Protein AF-A0A519DW87-F1 (afdb_monomer_lite)

Structure (mmCIF, N/CA/C/O backbone):
data_AF-A0A519DW87-F1
#
_entry.id   AF-A0A519DW87-F1
#
loop_
_atom_site.group_PDB
_atom_site.id
_atom_site.type_symbol
_atom_site.label_atom_id
_atom_site.label_alt_id
_atom_site.label_comp_id
_atom_site.label_asym_id
_atom_site.label_entity_id
_atom_site.label_seq_id
_atom_site.pdbx_PDB_ins_code
_atom_site.Cartn_x
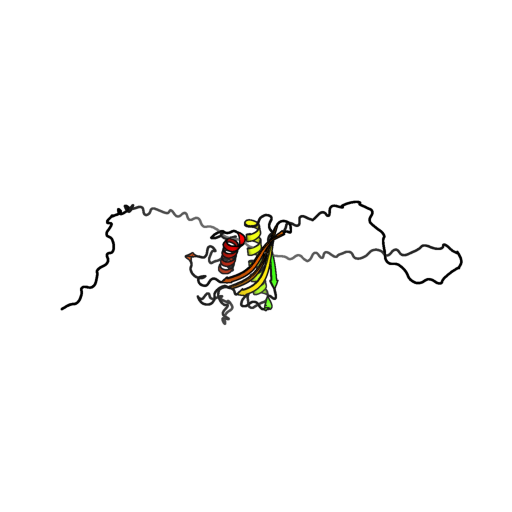_atom_site.Cartn_y
_atom_site.Cartn_z
_atom_site.occupancy
_atom_site.B_iso_or_equiv
_atom_site.auth_seq_id
_atom_site.auth_comp_id
_atom_site.auth_asym_id
_atom_site.auth_atom_id
_atom_site.pdbx_PDB_model_num
ATOM 1 N N . MET A 1 1 ? -27.611 -83.344 1.099 1.00 37.31 1 MET A N 1
ATOM 2 C CA . MET A 1 1 ? -26.999 -82.526 2.170 1.00 37.31 1 MET A CA 1
ATOM 3 C C . MET A 1 1 ? -26.193 -81.422 1.494 1.00 37.31 1 MET A C 1
ATOM 5 O O . MET A 1 1 ? -25.247 -81.741 0.798 1.00 37.31 1 MET A O 1
ATOM 9 N N . THR A 1 2 ? -26.789 -80.232 1.322 1.00 41.69 2 THR A N 1
ATOM 10 C CA . THR A 1 2 ? -26.644 -79.017 2.181 1.00 41.69 2 THR A CA 1
ATOM 11 C C . THR A 1 2 ? -25.358 -78.262 1.831 1.00 41.69 2 THR A C 1
ATOM 13 O O . THR A 1 2 ? -24.282 -78.816 1.985 1.00 41.69 2 THR A O 1
ATOM 16 N N . CYS A 1 3 ? -25.385 -77.058 1.258 1.00 36.75 3 CYS A N 1
ATOM 17 C CA . CYS A 1 3 ? -25.640 -75.742 1.878 1.00 36.75 3 CYS A CA 1
ATOM 18 C C . CYS A 1 3 ? -25.291 -74.688 0.792 1.00 36.75 3 CYS A C 1
ATOM 20 O O . CYS A 1 3 ? -24.427 -74.974 -0.025 1.00 36.75 3 CYS A O 1
ATOM 22 N N . ARG A 1 4 ? -25.774 -73.443 0.694 1.00 43.84 4 ARG A N 1
ATOM 23 C CA . ARG A 1 4 ? -26.760 -72.582 1.373 1.00 43.84 4 ARG A CA 1
ATOM 24 C C . ARG A 1 4 ? -26.799 -71.277 0.526 1.00 43.84 4 ARG A C 1
ATOM 26 O O . ARG A 1 4 ? -25.748 -70.899 0.012 1.00 43.84 4 ARG A O 1
ATOM 33 N N . PRO A 1 5 ? -27.935 -70.578 0.359 1.00 52.75 5 PRO A N 1
ATOM 34 C CA . PRO A 1 5 ? -28.010 -69.384 -0.487 1.00 52.75 5 PRO A CA 1
ATOM 35 C C . PRO A 1 5 ? -27.569 -68.112 0.261 1.00 52.75 5 PRO A C 1
ATOM 37 O O . PRO A 1 5 ? -27.882 -67.931 1.439 1.00 52.75 5 PRO A O 1
ATOM 40 N N . GLY A 1 6 ? -26.842 -67.234 -0.439 1.00 50.16 6 GLY A N 1
ATOM 41 C CA . GLY A 1 6 ? -26.351 -65.943 0.049 1.00 50.16 6 GLY A CA 1
ATOM 42 C C . GLY A 1 6 ? -27.258 -64.777 -0.359 1.00 50.16 6 GLY A C 1
ATOM 43 O O . GLY A 1 6 ? -27.572 -64.590 -1.527 1.00 50.16 6 GLY A O 1
ATOM 44 N N . VAL A 1 7 ? -27.671 -64.025 0.654 1.00 55.09 7 VAL A N 1
ATOM 45 C CA . VAL A 1 7 ? -28.711 -62.989 0.732 1.00 55.09 7 VAL A CA 1
ATOM 46 C C . VAL A 1 7 ? -28.443 -61.731 -0.112 1.00 55.09 7 VAL A C 1
ATOM 48 O O . VAL A 1 7 ? -27.392 -61.105 0.004 1.00 55.09 7 VAL A O 1
ATOM 51 N N . ALA A 1 8 ? -29.465 -61.288 -0.853 1.00 44.97 8 ALA A N 1
ATOM 52 C CA . ALA A 1 8 ? -29.577 -59.945 -1.421 1.00 44.97 8 ALA A CA 1
ATOM 53 C C . ALA A 1 8 ? -30.080 -58.934 -0.368 1.00 44.97 8 ALA A C 1
ATOM 55 O O . ALA A 1 8 ? -30.991 -59.235 0.405 1.00 44.97 8 ALA A O 1
ATOM 56 N N . ARG A 1 9 ? -29.531 -57.710 -0.365 1.00 50.25 9 ARG A N 1
ATOM 57 C CA . ARG A 1 9 ? -30.117 -56.545 0.325 1.00 50.25 9 ARG A CA 1
ATOM 58 C C . ARG A 1 9 ? -30.369 -55.395 -0.658 1.00 50.25 9 ARG A C 1
ATOM 60 O O . ARG A 1 9 ? -29.586 -55.223 -1.590 1.00 50.25 9 ARG A O 1
ATOM 67 N N . PRO A 1 10 ? -31.433 -54.598 -0.448 1.00 51.81 10 PRO A N 1
ATOM 68 C CA . PRO A 1 10 ? -31.983 -53.704 -1.459 1.00 51.81 10 PRO A CA 1
ATOM 69 C C . PRO A 1 10 ? -31.390 -52.292 -1.372 1.00 51.81 10 PRO A C 1
ATOM 71 O O . PRO A 1 10 ? -31.035 -51.822 -0.290 1.00 51.81 10 PRO A O 1
ATOM 74 N N . ARG A 1 11 ? -31.389 -51.554 -2.488 1.00 50.50 11 ARG A N 1
ATOM 75 C CA . ARG A 1 11 ? -31.454 -50.087 -2.440 1.00 50.50 11 ARG A CA 1
ATOM 76 C C . ARG A 1 11 ? -32.642 -49.578 -3.250 1.00 50.50 11 ARG A C 1
ATOM 78 O O . ARG A 1 11 ? -32.888 -50.004 -4.370 1.00 50.50 11 ARG A O 1
ATOM 85 N N . LYS A 1 12 ? -33.369 -48.700 -2.563 1.00 46.97 12 LYS A N 1
ATOM 86 C CA . LYS A 1 12 ? -34.575 -47.947 -2.906 1.00 46.97 12 LYS A CA 1
ATOM 87 C C . LYS A 1 12 ? -34.615 -47.372 -4.325 1.00 46.97 12 LYS A C 1
ATOM 89 O O . LYS A 1 12 ? -33.619 -46.877 -4.839 1.00 46.97 12 LYS A O 1
ATOM 94 N N . ALA A 1 13 ? -35.840 -47.350 -4.841 1.00 46.12 13 ALA A N 1
ATOM 95 C CA . ALA A 1 13 ? -36.312 -46.604 -5.998 1.00 46.12 13 ALA A CA 1
ATOM 96 C C . ALA A 1 13 ? -36.575 -45.106 -5.701 1.00 46.12 13 ALA A C 1
ATOM 98 O O . ALA A 1 13 ? -36.543 -44.685 -4.542 1.00 46.12 13 ALA A O 1
ATOM 99 N N . ALA A 1 14 ? -36.973 -44.401 -6.772 1.00 43.00 14 ALA A N 1
ATOM 100 C CA . ALA A 1 14 ? -37.475 -43.020 -6.898 1.00 43.00 14 ALA A CA 1
ATOM 101 C C . ALA A 1 14 ? -36.377 -41.969 -7.183 1.00 43.00 14 ALA A C 1
ATOM 103 O O . ALA A 1 14 ? -35.318 -42.000 -6.576 1.00 43.00 14 ALA A O 1
ATOM 104 N N . SER A 1 15 ? -36.529 -41.004 -8.093 1.00 45.12 15 SER A N 1
ATOM 105 C CA . SER A 1 15 ? -37.723 -40.451 -8.737 1.00 45.12 15 SER A CA 1
ATOM 106 C C . SER A 1 15 ? -37.318 -39.728 -10.027 1.00 45.12 15 SER A C 1
ATOM 108 O O . SER A 1 15 ? -36.351 -38.969 -10.033 1.00 45.12 15 SER A O 1
ATOM 110 N N . LEU A 1 16 ? -38.105 -39.906 -11.088 1.00 51.50 16 LEU A N 1
ATOM 111 C CA . LEU A 1 16 ? -38.191 -38.982 -12.221 1.00 51.50 16 LEU A CA 1
ATOM 112 C C . LEU A 1 16 ? -38.665 -37.609 -11.717 1.00 51.50 16 LEU A C 1
ATOM 114 O O . LEU A 1 16 ? -39.628 -37.568 -10.952 1.00 51.50 16 LEU A O 1
ATOM 118 N N . ASN A 1 17 ? -38.045 -36.508 -12.155 1.00 44.69 17 ASN A N 1
ATOM 119 C CA . ASN A 1 17 ? -38.810 -35.392 -12.720 1.00 44.69 17 ASN A CA 1
ATOM 120 C C . ASN A 1 17 ? -37.926 -34.370 -13.451 1.00 44.69 17 ASN A C 1
ATOM 122 O O . ASN A 1 17 ? -37.031 -33.743 -12.886 1.00 44.69 17 ASN A O 1
ATOM 126 N N . SER A 1 18 ? -38.260 -34.203 -14.721 1.00 43.59 18 SER A N 1
ATOM 127 C CA . SER A 1 18 ? -37.896 -33.140 -15.650 1.00 43.59 18 SER A CA 1
ATOM 128 C C . SER A 1 18 ? -38.163 -31.735 -15.099 1.00 43.59 18 SER A C 1
ATOM 130 O O . SER A 1 18 ? -39.228 -31.474 -14.540 1.00 43.59 18 SER A O 1
ATOM 132 N N . ARG A 1 19 ? -37.235 -30.798 -15.340 1.00 44.41 19 ARG A N 1
ATOM 133 C CA . ARG A 1 19 ? -37.484 -29.350 -15.248 1.00 44.41 19 ARG A CA 1
ATOM 134 C C . ARG A 1 19 ? -37.221 -28.671 -16.599 1.00 44.41 19 ARG A C 1
ATOM 136 O O . ARG A 1 19 ? -36.287 -29.071 -17.291 1.00 44.41 19 ARG A O 1
ATOM 143 N N . PRO A 1 20 ? -38.038 -27.671 -16.967 1.00 49.72 20 PRO A N 1
ATOM 144 C CA . PRO A 1 20 ? -38.073 -27.104 -18.308 1.00 49.72 20 PRO A CA 1
ATOM 145 C C . PRO A 1 20 ? -36.936 -26.115 -18.586 1.00 49.72 20 PRO A C 1
ATOM 147 O O . PRO A 1 20 ? -36.503 -25.347 -17.724 1.00 49.72 20 PRO A O 1
ATOM 150 N N . SER A 1 21 ? -36.512 -26.127 -19.847 1.00 45.19 21 SER A N 1
ATOM 151 C CA . SER A 1 21 ? -35.654 -25.160 -20.524 1.00 45.19 21 SER A CA 1
ATOM 152 C C . SER A 1 21 ? -36.229 -23.741 -20.456 1.00 45.19 21 SER A C 1
ATOM 154 O O . SER A 1 21 ? -37.379 -23.505 -20.823 1.00 45.19 21 SER A O 1
ATOM 156 N N . ARG A 1 22 ? -35.408 -22.786 -20.005 1.00 48.38 22 ARG A N 1
ATOM 157 C CA . ARG A 1 22 ? -35.698 -21.346 -20.066 1.00 48.38 22 ARG A CA 1
ATOM 158 C C . ARG A 1 22 ? -35.619 -20.860 -21.522 1.00 48.38 22 ARG A C 1
ATOM 160 O O . ARG A 1 22 ? -34.683 -21.262 -22.214 1.00 48.38 22 ARG A O 1
ATOM 167 N N . PRO A 1 23 ? -36.534 -19.994 -21.988 1.00 53.06 23 PRO A N 1
ATOM 168 C CA . PRO A 1 23 ? -36.433 -19.414 -23.317 1.00 53.06 23 PRO A CA 1
ATOM 169 C C . PRO A 1 23 ? -35.303 -18.379 -23.385 1.00 53.06 23 PRO A C 1
ATOM 171 O O . PRO A 1 23 ? -35.146 -17.525 -22.512 1.00 53.06 23 PRO A O 1
ATOM 174 N N . VAL A 1 24 ? -34.519 -18.498 -24.452 1.00 44.09 24 VAL A N 1
ATOM 175 C CA . VAL A 1 24 ? -33.503 -17.554 -24.913 1.00 44.09 24 VAL A CA 1
ATOM 176 C C . VAL A 1 24 ? -34.225 -16.345 -25.510 1.00 44.09 24 VAL A C 1
ATOM 178 O O . VAL A 1 24 ? -34.928 -16.492 -26.507 1.00 44.09 24 VAL A O 1
ATOM 181 N N . CYS A 1 25 ? -34.060 -15.155 -24.927 1.00 36.53 25 CYS A N 1
ATOM 182 C CA . CYS A 1 25 ? -34.403 -13.917 -25.625 1.00 36.53 25 CYS A CA 1
ATOM 183 C C . CYS A 1 25 ? -33.313 -13.624 -26.656 1.00 36.53 25 CYS A C 1
ATOM 185 O O . CYS A 1 25 ? -32.149 -13.413 -26.315 1.00 36.53 25 CYS A O 1
ATOM 187 N N . ALA A 1 26 ? -33.720 -13.649 -27.919 1.00 39.53 26 ALA A N 1
ATOM 188 C CA . ALA A 1 26 ? -32.937 -13.217 -29.055 1.00 39.53 26 ALA A CA 1
ATOM 189 C C . ALA A 1 26 ? -32.996 -11.687 -29.211 1.00 39.53 26 ALA A C 1
ATOM 191 O O . ALA A 1 26 ? -33.989 -11.062 -28.856 1.00 39.53 26 ALA A O 1
ATOM 192 N N . GLN A 1 27 ? -31.941 -11.159 -29.837 1.00 39.44 27 GLN A N 1
ATOM 193 C CA . GLN A 1 27 ? -31.899 -9.919 -30.622 1.00 39.44 27 GLN A CA 1
ATOM 194 C C . GLN A 1 27 ? -32.000 -8.582 -29.867 1.00 39.44 27 GLN A C 1
ATOM 196 O O . GLN A 1 27 ? -33.063 -8.158 -29.441 1.00 39.44 27 GLN A O 1
ATOM 201 N N . CYS A 1 28 ? -30.866 -7.874 -29.820 1.00 31.14 28 CYS A N 1
ATOM 202 C CA . CYS A 1 28 ? -30.721 -6.549 -30.436 1.00 31.14 28 CYS A CA 1
ATOM 203 C C . CYS A 1 28 ? -29.229 -6.171 -30.512 1.00 31.14 28 CYS A C 1
ATOM 205 O O . CYS A 1 28 ? -28.537 -6.083 -29.502 1.00 31.14 28 CYS A O 1
ATOM 207 N N . ALA A 1 29 ? -28.751 -5.957 -31.731 1.00 39.09 29 ALA A N 1
ATOM 208 C CA . ALA A 1 29 ? -27.508 -5.279 -32.095 1.00 39.09 29 ALA A CA 1
ATOM 209 C C . ALA A 1 29 ? -27.835 -4.403 -33.324 1.00 39.09 29 ALA A C 1
ATOM 211 O O . ALA A 1 29 ? -28.883 -4.619 -33.934 1.00 39.09 29 ALA A O 1
ATOM 212 N N . PRO A 1 30 ? -26.915 -3.557 -33.804 1.00 52.97 30 PRO A N 1
ATOM 213 C CA . PRO A 1 30 ? -26.406 -2.328 -33.195 1.00 52.97 30 PRO A CA 1
ATOM 214 C C . PRO A 1 30 ? -26.746 -1.115 -34.087 1.00 52.97 30 PRO A C 1
ATOM 216 O O . PRO A 1 30 ? -26.817 -1.273 -35.298 1.00 52.97 30 PRO A O 1
ATOM 219 N N . ASP A 1 31 ? -26.858 0.104 -33.546 1.00 38.59 31 ASP A N 1
ATOM 220 C CA . ASP A 1 31 ? -26.959 1.293 -34.407 1.00 38.59 31 ASP A CA 1
ATOM 221 C C . ASP A 1 31 ? -26.220 2.530 -33.870 1.00 38.59 31 ASP A C 1
ATOM 223 O O . ASP A 1 31 ? -26.502 3.062 -32.801 1.00 38.59 31 ASP A O 1
ATOM 227 N N . ASN A 1 32 ? -25.290 2.964 -34.722 1.00 39.34 32 ASN A N 1
ATOM 228 C CA . ASN A 1 32 ? -24.905 4.327 -35.079 1.00 39.34 32 ASN A CA 1
ATOM 229 C C . ASN A 1 32 ? -24.310 5.318 -34.058 1.00 39.34 32 ASN A C 1
ATOM 231 O O . ASN A 1 32 ? -24.981 5.994 -33.283 1.00 39.34 32 ASN A O 1
ATOM 235 N N . PHE A 1 33 ? -23.008 5.541 -34.268 1.00 35.62 33 PHE A N 1
ATOM 236 C CA . PHE A 1 33 ? -22.301 6.814 -34.106 1.00 35.62 33 PHE A CA 1
ATOM 237 C C . PHE A 1 33 ? -23.018 7.987 -34.806 1.00 35.62 33 PHE A C 1
ATOM 239 O O . PHE A 1 33 ? -23.622 7.813 -35.864 1.00 35.62 33 PHE A O 1
ATOM 246 N N . PRO A 1 34 ? -22.759 9.225 -34.345 1.00 53.84 34 PRO A N 1
ATOM 247 C CA . PRO A 1 34 ? -21.997 10.091 -35.242 1.00 53.84 34 PRO A CA 1
ATOM 248 C C . PRO A 1 34 ? -20.789 10.766 -34.584 1.00 53.84 34 PRO A C 1
ATOM 250 O O . PRO A 1 34 ? -20.809 11.234 -33.448 1.00 53.84 34 PRO A O 1
ATOM 253 N N . ARG A 1 35 ? -19.731 10.857 -35.395 1.00 42.34 35 ARG A N 1
ATOM 254 C CA . ARG A 1 35 ? -18.575 11.740 -35.234 1.00 42.34 35 ARG A CA 1
ATOM 255 C C . ARG A 1 35 ? -19.027 13.206 -35.207 1.00 42.34 35 ARG A C 1
ATOM 257 O O . ARG A 1 35 ? -19.761 13.632 -36.096 1.00 42.34 35 ARG A O 1
ATOM 264 N N . ARG A 1 36 ? -18.447 14.015 -34.319 1.00 41.34 36 ARG A N 1
ATOM 265 C CA . ARG A 1 36 ? -18.141 15.419 -34.631 1.00 41.34 36 ARG A CA 1
ATOM 266 C C . ARG A 1 36 ? -16.670 15.692 -34.360 1.00 41.34 36 ARG A C 1
ATOM 268 O O . ARG A 1 36 ? -16.210 15.627 -33.228 1.00 41.34 36 ARG A O 1
ATOM 275 N N . LEU A 1 37 ? -15.966 15.982 -35.451 1.00 38.22 37 LEU A N 1
ATOM 276 C CA . LEU A 1 37 ? -14.724 16.735 -35.458 1.00 38.22 37 LEU A CA 1
ATOM 277 C C . LEU A 1 37 ? -15.004 18.186 -35.045 1.00 38.22 37 LEU A C 1
ATOM 279 O O . LEU A 1 37 ? -15.953 18.784 -35.548 1.00 38.22 37 LEU A O 1
ATOM 283 N N . ALA A 1 38 ? -14.107 18.763 -34.251 1.00 38.66 38 ALA A N 1
ATOM 284 C CA . ALA A 1 38 ? -13.581 20.102 -34.498 1.00 38.66 38 ALA A CA 1
ATOM 285 C C . ALA A 1 38 ? -12.197 20.203 -33.843 1.00 38.66 38 ALA A C 1
ATOM 287 O O . ALA A 1 38 ? -12.058 20.110 -32.627 1.00 38.66 38 ALA A O 1
ATOM 288 N N . ALA A 1 39 ? -11.187 20.333 -34.696 1.00 35.31 39 ALA A N 1
ATOM 289 C CA . ALA A 1 39 ? -9.820 20.701 -34.372 1.00 35.31 39 ALA A CA 1
ATOM 290 C C . ALA A 1 39 ? -9.628 22.209 -34.611 1.00 35.31 39 ALA A C 1
ATOM 292 O O . ALA A 1 39 ? -10.353 22.774 -35.430 1.00 35.31 39 ALA A O 1
ATOM 293 N N . SER A 1 40 ? -8.633 22.786 -33.923 1.00 37.44 40 SER A N 1
ATOM 294 C CA . SER A 1 40 ? -7.903 24.060 -34.144 1.00 37.44 40 SER A CA 1
ATOM 295 C C . SER A 1 40 ? -7.744 24.796 -32.813 1.00 37.44 40 SER A C 1
ATOM 297 O O . SER A 1 40 ? -8.693 24.837 -32.043 1.00 37.44 40 SER A O 1
ATOM 299 N N . ALA A 1 41 ? -6.644 25.456 -32.457 1.00 36.38 41 ALA A N 1
ATOM 300 C CA . ALA A 1 41 ? -5.320 25.717 -33.036 1.00 36.38 41 ALA A CA 1
ATOM 301 C C . ALA A 1 41 ? -4.539 26.438 -31.888 1.00 36.38 41 ALA A C 1
ATOM 303 O O . ALA A 1 41 ? -5.169 27.142 -31.106 1.00 36.38 41 ALA A O 1
ATOM 304 N N . ILE A 1 42 ? -3.296 26.066 -31.548 1.00 37.56 42 ILE A N 1
ATOM 305 C CA . ILE A 1 42 ? -2.005 26.655 -31.992 1.00 37.56 42 ILE A CA 1
ATOM 306 C C . ILE A 1 42 ? -1.637 28.023 -31.346 1.00 37.56 42 ILE A C 1
ATOM 308 O O . ILE A 1 42 ? -2.377 28.989 -31.489 1.00 37.56 42 ILE A O 1
ATOM 312 N N . GLN A 1 43 ? -0.411 28.057 -30.780 1.00 36.69 43 GLN A N 1
ATOM 313 C CA . GLN A 1 43 ? 0.503 29.188 -30.459 1.00 36.69 43 GLN A CA 1
ATOM 314 C C . GLN A 1 43 ? 0.142 30.158 -29.310 1.00 36.69 43 GLN A C 1
ATOM 316 O O . GLN A 1 43 ? -1.013 30.512 -29.139 1.00 36.69 43 GLN A O 1
ATOM 321 N N . GLY A 1 44 ? 1.067 30.682 -28.492 1.00 32.59 44 GLY A N 1
ATOM 322 C CA . GLY A 1 44 ? 2.542 30.721 -28.507 1.00 32.59 44 GLY A CA 1
ATOM 323 C C . GLY A 1 44 ? 3.082 31.052 -27.097 1.00 32.59 44 GLY A C 1
ATOM 324 O O . GLY A 1 44 ? 2.326 31.474 -26.228 1.00 32.59 44 GLY A O 1
ATOM 325 N N . ASP A 1 45 ? 4.288 30.600 -26.760 1.00 35.22 45 ASP A N 1
ATOM 326 C CA . ASP A 1 45 ? 5.569 31.335 -26.830 1.00 35.22 45 ASP A CA 1
ATOM 327 C C . ASP A 1 45 ? 5.849 32.276 -25.643 1.00 35.22 45 ASP A C 1
ATOM 329 O O . ASP A 1 45 ? 5.097 33.203 -25.364 1.00 35.22 45 ASP A O 1
ATOM 333 N N . GLY A 1 46 ? 7.031 32.096 -25.036 1.00 34.38 46 GLY A N 1
ATOM 334 C CA . GLY A 1 46 ? 7.844 33.242 -24.618 1.00 34.38 46 GLY A CA 1
ATOM 335 C C . GLY A 1 46 ? 8.156 33.434 -23.129 1.00 34.38 46 GLY A C 1
ATOM 336 O O . GLY A 1 46 ? 7.539 34.246 -22.461 1.00 34.38 46 GLY A O 1
ATOM 337 N N . HIS A 1 47 ? 9.260 32.816 -22.699 1.00 38.06 47 HIS A N 1
ATOM 338 C CA . HIS A 1 47 ? 10.421 33.486 -22.088 1.00 38.06 47 HIS A CA 1
ATOM 339 C C . HIS A 1 47 ? 10.369 34.210 -20.711 1.00 38.06 47 HIS A C 1
ATOM 341 O O . HIS A 1 47 ? 9.865 35.315 -20.564 1.00 38.06 47 HIS A O 1
ATOM 347 N N . HIS A 1 48 ? 11.235 33.677 -19.829 1.00 36.75 48 HIS A N 1
ATOM 348 C CA . HIS A 1 48 ? 12.295 34.357 -19.053 1.00 36.75 48 HIS A CA 1
ATOM 349 C C . HIS A 1 48 ? 12.064 34.918 -17.630 1.00 36.75 48 HIS A C 1
ATOM 351 O O . HIS A 1 48 ? 11.185 35.727 -17.376 1.00 36.75 48 HIS A O 1
ATOM 357 N N . ARG A 1 49 ? 13.102 34.618 -16.817 1.00 38.72 49 ARG A N 1
ATOM 358 C CA . ARG A 1 49 ? 13.615 35.244 -15.574 1.00 38.72 49 ARG A CA 1
ATOM 359 C C . ARG A 1 49 ? 12.888 34.850 -14.281 1.00 38.72 49 ARG A C 1
ATOM 361 O O . ARG A 1 49 ? 11.709 35.101 -14.120 1.00 38.72 49 ARG A O 1
ATOM 368 N N . ALA A 1 50 ? 13.517 34.068 -13.400 1.00 37.19 50 ALA A N 1
ATOM 369 C CA . ALA A 1 50 ? 14.640 34.432 -12.520 1.00 37.19 50 ALA A CA 1
ATOM 370 C C . ALA A 1 50 ? 14.268 35.551 -11.535 1.00 37.19 50 ALA A C 1
ATOM 372 O O . ALA A 1 50 ? 14.323 36.722 -11.894 1.00 37.19 50 ALA A O 1
ATOM 373 N N . ALA A 1 51 ? 13.922 35.158 -10.310 1.00 40.72 51 ALA A N 1
ATOM 374 C CA . ALA A 1 51 ? 14.202 35.880 -9.069 1.00 40.72 51 ALA A CA 1
ATOM 375 C C . ALA A 1 51 ? 13.984 34.867 -7.925 1.00 40.72 51 ALA A C 1
ATOM 377 O O . ALA A 1 51 ? 12.902 34.300 -7.814 1.00 40.72 51 ALA A O 1
ATOM 378 N N . ASP A 1 52 ? 15.041 34.324 -7.338 1.00 36.41 52 ASP A N 1
ATOM 379 C CA . ASP A 1 52 ? 15.879 34.886 -6.271 1.00 36.41 52 ASP A CA 1
ATOM 380 C C . ASP A 1 52 ? 15.305 34.628 -4.871 1.00 36.41 52 ASP A C 1
ATOM 382 O O . ASP A 1 52 ? 14.122 34.816 -4.587 1.00 36.41 52 ASP A O 1
ATOM 386 N N . GLU A 1 53 ? 16.189 34.108 -4.033 1.00 42.81 53 GLU A N 1
ATOM 387 C CA . GLU A 1 53 ? 15.952 33.471 -2.747 1.00 42.81 53 GLU A CA 1
ATOM 388 C C . GLU A 1 53 ? 15.532 34.485 -1.672 1.00 42.81 53 GLU A C 1
ATOM 390 O O . GLU A 1 53 ? 16.273 35.405 -1.325 1.00 42.81 53 GLU A O 1
ATOM 395 N N . ALA A 1 54 ? 14.361 34.283 -1.062 1.00 39.91 54 ALA A N 1
ATOM 396 C CA . ALA A 1 54 ? 13.966 35.002 0.146 1.00 39.91 54 ALA A CA 1
ATOM 397 C C . ALA A 1 54 ? 14.339 34.182 1.388 1.00 39.91 54 ALA A C 1
ATOM 399 O O . ALA A 1 54 ? 13.632 33.288 1.845 1.00 39.91 54 ALA A O 1
ATOM 400 N N . MET A 1 55 ? 15.505 34.530 1.912 1.00 41.31 55 MET A N 1
ATOM 401 C CA . MET A 1 55 ? 16.123 34.063 3.140 1.00 41.31 55 MET A CA 1
ATOM 402 C C . MET A 1 55 ? 15.338 34.524 4.384 1.00 41.31 55 MET A C 1
ATOM 404 O O . MET A 1 55 ? 15.472 35.671 4.810 1.00 41.31 55 MET A O 1
ATOM 408 N N . GLN A 1 56 ? 14.560 33.641 5.023 1.00 47.56 56 GLN A N 1
ATOM 409 C CA . GLN A 1 56 ? 14.026 33.899 6.368 1.00 47.56 56 GLN A CA 1
ATOM 410 C C . GLN A 1 56 ? 15.066 33.511 7.433 1.00 47.56 56 GLN A C 1
ATOM 412 O O . GLN A 1 56 ? 15.221 32.351 7.810 1.00 47.56 56 GLN A O 1
ATOM 417 N N . ARG A 1 57 ? 15.789 34.526 7.920 1.00 38.12 57 ARG A N 1
ATOM 418 C CA . ARG A 1 57 ? 16.622 34.460 9.126 1.00 38.12 57 ARG A CA 1
ATOM 419 C C . ARG A 1 57 ? 15.743 34.421 10.379 1.00 38.12 57 ARG A C 1
ATOM 421 O O . ARG A 1 57 ? 14.873 35.268 10.559 1.00 38.12 57 ARG A O 1
ATOM 428 N N . ALA A 1 58 ? 16.047 33.480 11.265 1.00 44.12 58 ALA A N 1
ATOM 429 C CA . ALA A 1 58 ? 15.626 33.480 12.660 1.00 44.12 58 ALA A CA 1
ATOM 430 C C . ALA A 1 58 ? 16.307 34.619 13.450 1.00 44.12 58 ALA A C 1
ATOM 432 O O . ALA A 1 58 ? 17.487 34.890 13.211 1.00 44.12 58 ALA A O 1
ATOM 433 N N . PRO A 1 59 ? 15.636 35.234 14.439 1.00 50.75 59 PRO A N 1
ATOM 434 C CA . PRO A 1 59 ? 16.314 35.977 15.489 1.00 50.75 59 PRO A CA 1
ATOM 435 C C . PRO A 1 59 ? 16.639 35.070 16.685 1.00 50.75 59 PRO A C 1
ATOM 437 O O . PRO A 1 59 ? 15.772 34.480 17.329 1.00 50.75 59 PRO A O 1
ATOM 440 N N . LEU A 1 60 ? 17.937 34.992 16.961 1.00 40.28 60 LEU A N 1
ATOM 441 C CA . LEU A 1 60 ? 18.541 34.531 18.201 1.00 40.28 60 LEU A CA 1
ATOM 442 C C . LEU A 1 60 ? 18.381 35.587 19.311 1.00 40.28 60 LEU A C 1
ATOM 444 O O . LEU A 1 60 ? 18.517 36.777 19.054 1.00 40.28 60 LEU A O 1
ATOM 448 N N . GLN A 1 61 ? 18.237 35.082 20.538 1.00 41.06 61 GLN A N 1
ATOM 449 C CA . GLN A 1 61 ? 18.863 35.569 21.777 1.00 41.06 61 GLN A CA 1
ATOM 450 C C . GLN A 1 61 ? 18.500 36.965 22.325 1.00 41.06 61 GLN A C 1
ATOM 452 O O . GLN A 1 61 ? 18.922 38.006 21.837 1.00 41.06 61 GLN A O 1
ATOM 457 N N . GLY A 1 62 ? 17.865 36.938 23.497 1.00 38.72 62 GLY A N 1
ATOM 458 C CA . GLY A 1 62 ? 17.876 37.981 24.524 1.00 38.72 62 GLY A CA 1
ATOM 459 C C . GLY A 1 62 ? 17.104 37.448 25.737 1.00 38.72 62 GLY A C 1
ATOM 460 O O . GLY A 1 62 ? 16.104 36.770 25.558 1.00 38.72 62 GLY A O 1
ATOM 461 N N . ALA A 1 63 ? 17.487 37.619 26.993 1.00 43.22 63 ALA A N 1
ATOM 462 C CA . ALA A 1 63 ? 18.678 38.169 27.602 1.00 43.22 63 ALA A CA 1
ATOM 463 C C . ALA A 1 63 ? 18.771 37.527 29.000 1.00 43.22 63 ALA A C 1
ATOM 465 O O . ALA A 1 63 ? 17.761 37.318 29.674 1.00 43.22 63 ALA A O 1
ATOM 466 N N . PHE A 1 64 ? 19.993 37.200 29.406 1.00 35.72 64 PHE A N 1
ATOM 467 C CA . PHE A 1 64 ? 20.384 36.909 30.781 1.00 35.72 64 PHE A CA 1
ATOM 468 C C . PHE A 1 64 ? 19.992 38.085 31.692 1.00 35.72 64 PHE A C 1
ATOM 470 O O . PHE A 1 64 ? 20.378 39.217 31.413 1.00 35.72 64 PHE A O 1
ATOM 477 N N . PHE A 1 65 ? 19.319 37.814 32.811 1.00 34.94 65 PHE A N 1
ATOM 478 C CA . PHE A 1 65 ? 19.338 38.692 33.982 1.00 34.94 65 PHE A CA 1
ATOM 479 C C . PHE A 1 65 ? 19.684 37.858 35.216 1.00 34.94 65 PHE A C 1
ATOM 481 O O . PHE A 1 65 ? 18.960 36.944 35.604 1.00 34.94 65 PHE A O 1
ATOM 488 N N . LEU A 1 66 ? 20.841 38.178 35.787 1.00 36.38 66 LEU A N 1
ATOM 489 C CA . LEU A 1 66 ? 21.427 37.625 37.001 1.00 36.38 66 LEU A CA 1
ATOM 490 C C . LEU A 1 66 ? 21.698 38.810 37.937 1.00 36.38 66 LEU A C 1
ATOM 492 O O . LEU A 1 66 ? 22.264 39.811 37.500 1.00 36.38 66 LEU A O 1
ATOM 496 N N . GLY A 1 67 ? 21.324 38.666 39.210 1.00 31.86 67 GLY A N 1
ATOM 497 C CA . GLY A 1 67 ? 21.625 39.602 40.302 1.00 31.86 67 GLY A CA 1
ATOM 498 C C . GLY A 1 67 ? 20.364 40.248 40.891 1.00 31.86 67 GLY A C 1
ATOM 499 O O . GLY A 1 67 ? 19.532 40.760 40.160 1.00 31.86 67 GLY A O 1
ATOM 500 N N . GLY A 1 68 ? 20.129 40.264 42.199 1.00 33.31 68 GLY A N 1
ATOM 501 C CA . GLY A 1 68 ? 20.884 39.739 43.329 1.00 33.31 68 GLY A CA 1
ATOM 502 C C . GLY A 1 68 ? 20.007 39.825 44.583 1.00 33.31 68 GLY A C 1
ATOM 503 O O . GLY A 1 68 ? 19.144 40.694 44.682 1.00 33.31 68 GLY A O 1
ATOM 504 N N . ALA A 1 69 ? 20.216 38.917 45.533 1.00 36.34 69 ALA A N 1
ATOM 505 C CA . ALA A 1 69 ? 19.655 39.014 46.874 1.00 36.34 69 ALA A CA 1
ATOM 506 C C . ALA A 1 69 ? 20.825 39.033 47.858 1.00 36.34 69 ALA A C 1
ATOM 508 O O . ALA A 1 69 ? 21.567 38.059 47.978 1.00 36.34 69 ALA A O 1
ATOM 509 N N . HIS A 1 70 ? 21.012 40.174 48.515 1.00 37.16 70 HIS A N 1
ATOM 510 C CA . HIS A 1 70 ? 21.976 40.345 49.589 1.00 37.16 70 HIS A CA 1
ATOM 511 C C . HIS A 1 70 ? 21.270 40.247 50.942 1.00 37.16 70 HIS A C 1
ATOM 513 O O . HIS A 1 70 ? 20.268 40.917 51.171 1.00 37.16 70 HIS A O 1
ATOM 519 N N . ASN A 1 71 ? 21.909 39.483 51.828 1.00 39.25 71 ASN A N 1
ATOM 520 C CA . ASN A 1 71 ? 21.917 39.598 53.285 1.00 39.25 71 ASN A CA 1
ATOM 521 C C . ASN A 1 71 ? 20.607 39.347 54.041 1.00 39.25 71 ASN A C 1
ATOM 523 O O . ASN A 1 71 ? 19.812 40.256 54.246 1.00 39.25 71 ASN A O 1
ATOM 527 N N . LEU A 1 72 ? 20.532 38.172 54.673 1.00 43.53 72 LEU A N 1
ATOM 528 C CA . LEU A 1 72 ? 20.191 38.118 56.092 1.00 43.53 72 LEU A CA 1
ATOM 529 C C . LEU A 1 72 ? 21.226 37.275 56.839 1.00 43.53 72 LEU A C 1
ATOM 531 O O . LEU A 1 72 ? 21.622 36.189 56.426 1.00 43.53 72 LEU A O 1
ATOM 535 N N . CYS A 1 73 ? 21.698 37.896 57.908 1.00 32.06 73 CYS A N 1
ATOM 536 C CA . CYS A 1 73 ? 22.753 37.501 58.812 1.00 32.06 73 CYS A CA 1
ATOM 537 C C . CYS A 1 73 ? 22.144 36.760 60.008 1.00 32.06 73 CYS A C 1
ATOM 539 O O . CYS A 1 73 ? 21.112 37.191 60.515 1.00 32.06 73 CYS A O 1
ATOM 541 N N . GLY A 1 74 ? 22.846 35.728 60.481 1.00 34.03 74 GLY A N 1
ATOM 542 C CA . GLY A 1 74 ? 22.964 35.402 61.903 1.00 34.03 74 GLY A CA 1
ATOM 543 C C . GLY A 1 74 ? 21.808 34.648 62.561 1.00 34.03 74 GLY A C 1
ATOM 544 O O . GLY A 1 74 ? 20.731 35.195 62.737 1.00 34.03 74 GLY A O 1
ATOM 545 N N . LEU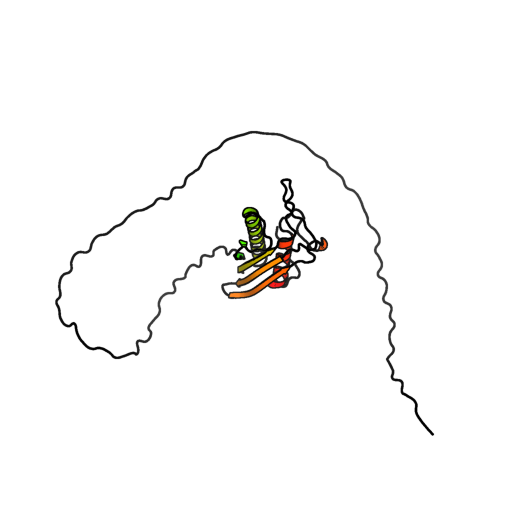 A 1 75 ? 22.105 33.419 62.997 1.00 41.78 75 LEU A N 1
ATOM 546 C CA . LEU A 1 75 ? 21.776 32.792 64.294 1.00 41.78 75 LEU A CA 1
ATOM 547 C C . LEU A 1 75 ? 22.388 31.376 64.222 1.00 41.78 75 LEU A C 1
ATOM 549 O O . LEU A 1 75 ? 21.895 30.520 63.502 1.00 41.78 75 LEU A O 1
ATOM 553 N N . SER A 1 76 ? 23.652 31.230 64.624 1.00 43.72 76 SER A N 1
ATOM 554 C CA . SER A 1 76 ? 24.095 30.798 65.960 1.00 43.72 76 SER A CA 1
ATOM 555 C C . SER A 1 76 ? 23.763 29.338 66.261 1.00 43.72 76 SER A C 1
ATOM 557 O O . SER A 1 76 ? 22.610 28.960 66.439 1.00 43.72 76 SER A O 1
ATOM 559 N N . ASP A 1 77 ? 24.847 28.580 66.380 1.00 43.88 77 ASP A N 1
ATOM 560 C CA . ASP A 1 77 ? 24.973 27.157 66.651 1.00 43.88 77 ASP A CA 1
ATOM 561 C C . ASP A 1 77 ? 24.206 26.671 67.884 1.00 43.88 77 ASP A C 1
ATOM 563 O O . ASP A 1 77 ? 24.257 27.304 68.944 1.00 43.88 77 ASP A O 1
ATOM 567 N N . LYS A 1 78 ? 23.595 25.484 67.759 1.00 43.94 78 LYS A N 1
ATOM 568 C CA . LYS A 1 78 ? 23.807 24.340 68.662 1.00 43.94 78 LYS A CA 1
ATOM 569 C C . LYS A 1 78 ? 23.097 23.080 68.152 1.00 43.94 78 LYS A C 1
ATOM 571 O O . LYS A 1 78 ? 21.951 23.131 67.729 1.00 43.94 78 LYS A O 1
ATOM 576 N N . GLU A 1 79 ? 23.829 21.973 68.268 1.00 41.88 79 GLU A N 1
ATOM 577 C CA . GLU A 1 79 ? 23.405 20.569 68.152 1.00 41.88 79 GLU A CA 1
ATOM 578 C C . GLU A 1 79 ? 23.260 19.974 66.746 1.00 41.88 79 GLU A C 1
ATOM 580 O O . GLU A 1 79 ? 22.220 19.476 66.325 1.00 41.88 79 GLU A O 1
ATOM 585 N N . ILE A 1 80 ? 24.411 19.892 66.074 1.00 46.97 80 ILE A N 1
ATOM 586 C CA . ILE A 1 80 ? 24.787 18.654 65.384 1.00 46.97 80 ILE A CA 1
ATOM 587 C C . ILE A 1 80 ? 25.131 17.636 66.478 1.00 46.97 80 ILE A C 1
ATOM 589 O O . ILE A 1 80 ? 26.154 17.792 67.135 1.00 46.97 80 ILE A O 1
ATOM 593 N N . ASP A 1 81 ? 24.242 16.680 66.737 1.00 34.97 81 ASP A N 1
ATOM 594 C CA . ASP A 1 81 ? 24.535 15.240 66.737 1.00 34.97 81 ASP A CA 1
ATOM 595 C C . ASP A 1 81 ? 23.445 14.439 67.463 1.00 34.97 81 ASP A C 1
ATOM 597 O O . ASP A 1 81 ? 23.004 14.775 68.558 1.00 34.97 81 ASP A O 1
ATOM 601 N N . MET A 1 82 ? 23.160 13.274 66.875 1.00 36.12 82 MET A N 1
ATOM 602 C CA . MET A 1 82 ? 22.788 12.027 67.553 1.00 36.12 82 MET A CA 1
ATOM 603 C C . MET A 1 82 ? 21.313 11.584 67.524 1.00 36.12 82 MET A C 1
ATOM 605 O O . MET A 1 82 ? 20.385 12.317 67.839 1.00 36.12 82 MET A O 1
ATOM 609 N N . MET A 1 83 ? 21.170 10.279 67.238 1.00 46.75 83 MET A N 1
ATOM 610 C CA . MET A 1 83 ? 19.971 9.419 67.245 1.00 46.75 83 MET A CA 1
ATOM 611 C C . MET A 1 83 ? 19.240 9.339 65.894 1.00 46.75 83 MET A C 1
ATOM 613 O O . MET A 1 83 ? 18.191 9.923 65.675 1.00 46.75 83 MET A O 1
ATOM 617 N N . ALA A 1 84 ? 19.823 8.722 64.865 1.00 31.36 84 ALA A N 1
ATOM 618 C CA . ALA A 1 84 ? 19.962 7.269 64.708 1.00 31.36 84 ALA A CA 1
ATOM 619 C C . ALA A 1 84 ? 18.661 6.477 64.952 1.00 31.36 84 ALA A C 1
ATOM 621 O O . ALA A 1 84 ? 18.324 6.129 66.078 1.00 31.36 84 ALA A O 1
ATOM 622 N N . SER A 1 85 ? 18.077 6.036 63.833 1.00 41.31 85 SER A N 1
ATOM 623 C CA . SER A 1 85 ? 17.246 4.834 63.692 1.00 41.31 85 SER A CA 1
ATOM 624 C C . SER A 1 85 ? 15.842 4.857 64.309 1.00 41.31 85 SER A C 1
ATOM 626 O O . SER A 1 85 ? 15.610 5.468 65.339 1.00 41.31 85 SER A O 1
ATOM 628 N N . THR A 1 86 ? 14.945 4.080 63.686 1.00 37.41 86 THR A N 1
ATOM 629 C CA . THR A 1 86 ? 13.566 3.743 64.101 1.00 37.41 86 THR A CA 1
ATOM 630 C C . THR A 1 86 ? 12.532 4.855 63.819 1.00 37.41 86 THR A C 1
ATOM 632 O O . THR A 1 86 ? 12.673 5.968 64.280 1.00 37.41 86 THR A O 1
ATOM 635 N N . LEU A 1 87 ? 11.457 4.705 63.039 1.00 48.06 87 LEU A N 1
ATOM 636 C CA . LEU A 1 87 ? 10.748 3.547 62.513 1.00 48.06 87 LEU A CA 1
ATOM 637 C C . LEU A 1 87 ? 9.913 3.957 61.290 1.00 48.06 87 LEU A C 1
ATOM 639 O O . LEU A 1 87 ? 9.123 4.894 61.308 1.00 48.06 87 LEU A O 1
ATOM 643 N N . PHE A 1 88 ? 10.030 3.128 60.262 1.00 52.12 88 PHE A N 1
ATOM 644 C CA . PHE A 1 88 ? 8.959 2.705 59.371 1.00 52.12 88 PHE A CA 1
ATOM 645 C C . PHE A 1 88 ? 7.590 2.699 60.084 1.00 52.12 88 PHE A C 1
ATOM 647 O O . PHE A 1 88 ? 7.401 1.878 60.983 1.00 52.12 88 PHE A O 1
ATOM 654 N N . LYS A 1 89 ? 6.647 3.562 59.672 1.00 39.34 89 LYS A N 1
ATOM 655 C CA . LYS A 1 89 ? 5.185 3.318 59.551 1.00 39.34 89 LYS A CA 1
ATOM 656 C C . LYS A 1 89 ? 4.364 4.601 59.743 1.00 39.34 89 LYS A C 1
ATOM 658 O O . LYS A 1 89 ? 4.386 5.193 60.810 1.00 39.34 89 LYS A O 1
ATOM 663 N N . ARG A 1 90 ? 3.485 4.837 58.757 1.00 49.78 90 ARG A N 1
ATOM 664 C CA . ARG A 1 90 ? 2.221 5.603 58.814 1.00 49.78 90 ARG A CA 1
ATOM 665 C C . ARG A 1 90 ? 2.317 7.130 58.717 1.00 49.78 90 ARG A C 1
ATOM 667 O O . ARG A 1 90 ? 2.274 7.818 59.727 1.00 49.78 90 ARG A O 1
ATOM 674 N N . THR A 1 91 ? 2.148 7.629 57.493 1.00 49.53 91 THR A N 1
ATOM 675 C CA . THR A 1 91 ? 1.304 8.814 57.288 1.00 49.53 91 THR A CA 1
ATOM 676 C C . THR A 1 91 ? 0.378 8.571 56.101 1.00 49.53 91 THR A C 1
ATOM 678 O O . THR A 1 91 ? 0.801 8.351 54.970 1.00 49.53 91 THR A O 1
ATOM 681 N N . LEU A 1 92 ? -0.900 8.483 56.448 1.00 49.09 92 LEU A N 1
ATOM 682 C CA . LEU A 1 92 ? -2.073 8.164 55.649 1.00 49.09 92 LEU A CA 1
ATOM 683 C C . LEU A 1 92 ? -2.626 9.459 55.020 1.00 49.09 92 LEU A C 1
ATOM 685 O O . LEU A 1 92 ? -2.786 10.445 55.728 1.00 49.09 92 LEU A O 1
ATOM 689 N N . LEU A 1 93 ? -2.910 9.406 53.713 1.00 46.81 93 LEU A N 1
ATOM 690 C CA . LEU A 1 93 ? -3.971 10.090 52.944 1.00 46.81 93 LEU A CA 1
ATOM 691 C C . LEU A 1 93 ? -4.694 11.327 53.535 1.00 46.81 93 LEU A C 1
ATOM 693 O O . LEU A 1 93 ? -5.448 11.206 54.495 1.00 46.81 93 LEU A O 1
ATOM 697 N N . LEU A 1 94 ? -4.608 12.445 52.797 1.00 48.38 94 LEU A N 1
ATOM 698 C CA . LEU A 1 94 ? -5.588 13.541 52.594 1.00 48.38 94 LEU A CA 1
ATOM 699 C C . LEU A 1 94 ? -4.957 14.474 51.533 1.00 48.38 94 LEU A C 1
ATOM 701 O O . LEU A 1 94 ? -3.796 14.822 51.681 1.00 48.38 94 LEU A O 1
ATOM 705 N N . GLY A 1 95 ? -5.550 14.930 50.432 1.00 46.09 95 GLY A N 1
ATOM 706 C CA . GLY A 1 95 ? -6.885 14.867 49.850 1.00 46.09 95 GLY A CA 1
ATOM 707 C C . GLY A 1 95 ? -6.904 15.859 48.664 1.00 46.09 95 GLY A C 1
ATOM 708 O O . GLY A 1 95 ? -6.232 16.882 48.716 1.00 46.09 95 GLY A O 1
ATOM 709 N N . LEU A 1 96 ? -7.617 15.488 47.596 1.00 59.47 96 LEU A N 1
ATOM 710 C CA . LEU A 1 96 ? -8.066 16.237 46.407 1.00 59.47 96 LEU A CA 1
ATOM 711 C C . LEU A 1 96 ? -7.634 17.712 46.216 1.00 59.47 96 LEU A C 1
ATOM 713 O O . LEU A 1 96 ? -7.967 18.563 47.032 1.00 59.47 96 LEU A O 1
ATOM 717 N N . THR A 1 97 ? -7.148 18.052 45.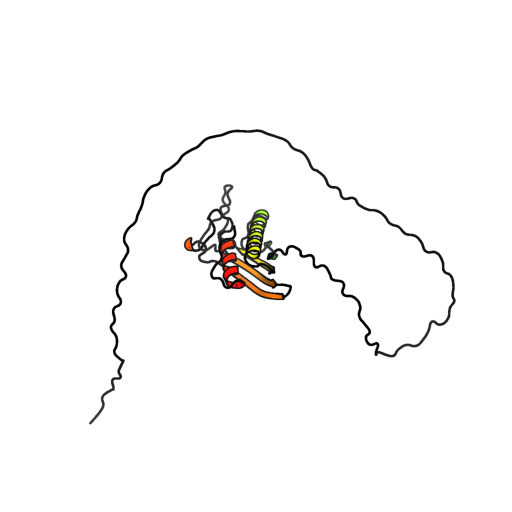011 1.00 48.62 97 THR A N 1
ATOM 718 C CA . THR A 1 97 ? -7.729 19.138 44.182 1.00 48.62 97 THR A CA 1
ATOM 719 C C . THR A 1 97 ? -7.198 19.145 42.740 1.00 48.62 97 THR A C 1
ATOM 721 O O . THR A 1 97 ? -5.999 19.137 42.490 1.00 48.62 97 THR A O 1
ATOM 724 N N . SER A 1 98 ? -8.154 19.235 41.810 1.00 56.66 98 SER A N 1
ATOM 725 C CA . SER A 1 98 ? -8.053 19.910 40.507 1.00 56.66 98 SER A CA 1
ATOM 726 C C . SER A 1 98 ? -7.361 19.188 39.346 1.00 56.66 98 SER A C 1
ATOM 728 O O . SER A 1 98 ? -6.243 19.487 38.933 1.00 56.66 98 SER A O 1
ATOM 730 N N . VAL A 1 99 ? -8.166 18.319 38.731 1.00 57.62 99 VAL A N 1
ATOM 731 C CA . VAL A 1 99 ? -8.204 18.039 37.290 1.00 57.62 99 VAL A CA 1
ATOM 732 C C . VAL A 1 99 ? -8.008 19.336 36.496 1.00 57.62 99 VAL A C 1
ATOM 734 O O . VAL A 1 99 ? -8.877 20.206 36.500 1.00 57.62 99 VAL A O 1
ATOM 737 N N . SER A 1 100 ? -6.883 19.459 35.795 1.00 57.84 100 SER A N 1
ATOM 738 C CA . SER A 1 100 ? -6.745 20.388 34.675 1.00 57.84 100 SER A CA 1
ATOM 739 C C . SER A 1 100 ? -6.816 19.579 33.386 1.00 57.84 100 SER A C 1
ATOM 741 O O . SER A 1 100 ? -6.031 18.667 33.130 1.00 57.84 100 SER A O 1
ATOM 743 N N . LEU A 1 101 ? -7.865 19.886 32.631 1.00 55.84 101 LEU A N 1
ATOM 744 C CA . LEU A 1 101 ? -8.243 19.304 31.359 1.00 55.84 101 LEU A CA 1
ATOM 745 C C . LEU A 1 101 ? -7.112 19.563 30.354 1.00 55.84 101 LEU A C 1
ATOM 747 O O . LEU A 1 101 ? -6.979 20.664 29.824 1.00 55.84 101 LEU A O 1
ATOM 751 N N . GLY A 1 102 ? -6.265 18.559 30.126 1.00 54.25 102 GLY A N 1
ATOM 752 C CA . GLY A 1 102 ? -5.320 18.587 29.022 1.00 54.25 102 GLY A CA 1
ATOM 753 C C . GLY A 1 102 ? -6.117 18.651 27.727 1.00 54.25 102 GLY A C 1
ATOM 754 O O . GLY A 1 102 ? -6.799 17.690 27.376 1.00 54.25 102 GLY A O 1
ATOM 755 N N . ALA A 1 103 ? -6.068 19.794 27.045 1.00 53.50 103 ALA A N 1
ATOM 756 C CA . ALA A 1 103 ? -6.541 19.915 25.680 1.00 53.50 103 ALA A CA 1
ATOM 757 C C . ALA A 1 103 ? -5.712 18.948 24.829 1.00 53.50 103 ALA A C 1
ATOM 759 O O . ALA A 1 103 ? -4.597 19.258 24.413 1.00 53.50 103 ALA A O 1
ATOM 760 N N . ILE A 1 104 ? -6.243 17.745 24.616 1.00 60.16 104 ILE A N 1
ATOM 761 C CA . ILE A 1 104 ? -5.767 16.868 23.560 1.00 60.16 104 ILE A CA 1
ATOM 762 C C . ILE A 1 104 ? -6.074 17.656 22.300 1.00 60.16 104 ILE A C 1
ATOM 764 O O . ILE A 1 104 ? -7.236 17.809 21.920 1.00 60.16 104 ILE A O 1
ATOM 768 N N . ALA A 1 105 ? -5.035 18.247 21.716 1.00 52.78 105 ALA A N 1
ATOM 769 C CA . ALA A 1 105 ? -5.116 18.772 20.377 1.00 52.78 105 ALA A CA 1
ATOM 770 C C . ALA A 1 105 ? -5.756 17.666 19.541 1.00 52.78 105 ALA A C 1
ATOM 772 O O . ALA A 1 105 ? -5.198 16.572 19.425 1.00 52.78 105 ALA A O 1
ATOM 773 N N . ALA A 1 106 ? -6.943 17.934 19.001 1.00 51.47 106 ALA A N 1
ATOM 774 C CA . ALA A 1 106 ? -7.463 17.179 17.882 1.00 51.47 106 ALA A CA 1
ATOM 775 C C . ALA A 1 106 ? -6.529 17.490 16.709 1.00 51.47 106 ALA A C 1
ATOM 777 O O . ALA A 1 106 ? -6.842 18.286 15.826 1.00 51.47 106 ALA A O 1
ATOM 778 N N . ALA A 1 107 ? -5.321 16.920 16.751 1.00 49.41 107 ALA A N 1
ATOM 779 C CA . ALA A 1 107 ? -4.541 16.699 15.562 1.00 49.41 107 ALA A CA 1
ATOM 780 C C . ALA A 1 107 ? -5.514 16.015 14.613 1.00 49.41 107 ALA A C 1
ATOM 782 O O . ALA A 1 107 ? -6.160 15.041 15.008 1.00 49.41 107 ALA A O 1
ATOM 783 N N . ALA A 1 108 ? -5.684 16.574 13.417 1.00 48.69 108 ALA A N 1
ATOM 784 C CA . ALA A 1 108 ? -6.320 15.857 12.333 1.00 48.69 108 ALA A CA 1
ATOM 785 C C . ALA A 1 108 ? -5.597 14.509 12.257 1.00 48.69 108 ALA A C 1
ATOM 787 O O . ALA A 1 108 ? -4.442 14.446 11.836 1.00 48.69 108 ALA A O 1
ATOM 788 N N . GLN A 1 109 ? -6.211 13.476 12.835 1.00 53.41 109 GLN A N 1
ATOM 789 C CA . GLN A 1 109 ? -5.560 12.192 12.991 1.00 53.41 109 GLN A CA 1
ATOM 790 C C . GLN A 1 109 ? -5.476 11.642 11.583 1.00 53.41 109 GLN A C 1
ATOM 792 O O . GLN A 1 109 ? -6.503 11.330 10.978 1.00 53.41 109 GLN A O 1
ATOM 797 N N . ALA A 1 110 ? -4.263 11.627 11.030 1.00 61.19 110 ALA A N 1
ATOM 798 C CA . ALA A 1 110 ? -3.996 10.897 9.810 1.00 61.19 110 ALA A CA 1
ATOM 799 C C . ALA A 1 110 ? -4.483 9.475 10.067 1.00 61.19 110 ALA A C 1
ATOM 801 O O 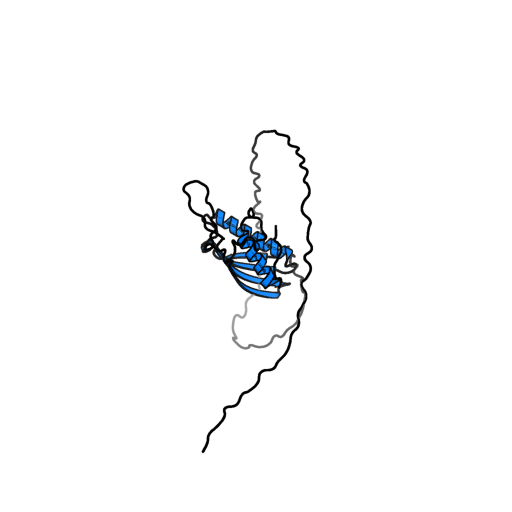. ALA A 1 110 ? -3.891 8.778 10.877 1.00 61.19 110 ALA A O 1
ATOM 802 N N . GLN A 1 111 ? -5.576 9.066 9.424 1.00 86.62 111 GLN A N 1
ATOM 803 C CA . GLN A 1 111 ? -6.277 7.818 9.734 1.00 86.62 111 GLN A CA 1
ATOM 804 C C . GLN A 1 111 ? -5.384 6.592 9.502 1.00 86.62 111 GLN A C 1
ATOM 806 O O . GLN A 1 111 ? -5.678 5.517 10.016 1.00 86.62 111 GLN A O 1
ATOM 811 N N . ALA A 1 112 ? -4.279 6.760 8.764 1.00 94.75 112 ALA A N 1
ATOM 812 C CA . ALA A 1 112 ? -3.175 5.818 8.707 1.00 94.75 112 ALA A CA 1
ATOM 813 C C . ALA A 1 112 ? -1.823 6.478 9.038 1.00 94.75 112 ALA A C 1
ATOM 815 O O . ALA A 1 112 ? -1.480 7.532 8.500 1.00 94.75 112 ALA A O 1
ATOM 816 N N . GLU A 1 113 ? -1.033 5.791 9.858 1.00 96.00 113 GLU A N 1
ATOM 817 C CA . GLU A 1 113 ? 0.405 5.984 10.050 1.00 96.00 113 GLU A CA 1
ATOM 818 C C . GLU A 1 113 ? 1.120 4.790 9.406 1.00 96.00 113 GLU A C 1
ATOM 820 O O . GLU A 1 113 ? 0.799 3.641 9.719 1.00 96.00 113 GLU A O 1
ATOM 825 N N . VAL A 1 114 ? 2.061 5.047 8.497 1.00 97.31 114 VAL A N 1
ATOM 826 C CA . VAL A 1 114 ? 2.821 4.004 7.796 1.00 97.31 114 VAL A CA 1
ATOM 827 C C . VAL A 1 114 ? 4.301 4.220 8.065 1.00 97.31 114 VAL A C 1
ATOM 829 O O . VAL A 1 114 ? 4.842 5.271 7.740 1.00 97.31 114 VAL A O 1
ATOM 832 N N . ASN A 1 115 ? 4.950 3.213 8.636 1.00 97.31 115 ASN A N 1
ATOM 833 C CA . ASN A 1 115 ? 6.375 3.207 8.919 1.00 97.31 115 ASN A CA 1
ATOM 834 C C . ASN A 1 115 ? 7.051 2.131 8.073 1.00 97.31 115 ASN A C 1
ATOM 836 O O . ASN A 1 115 ? 6.600 0.989 8.042 1.00 97.31 115 ASN A O 1
ATOM 840 N N . PHE A 1 116 ? 8.159 2.470 7.419 1.00 96.62 116 PHE A N 1
ATOM 841 C CA . PHE A 1 116 ? 8.966 1.514 6.664 1.00 96.62 116 PHE A CA 1
ATOM 842 C C . PHE A 1 116 ? 10.167 1.082 7.506 1.00 96.62 116 PHE A C 1
ATOM 844 O O . PHE A 1 116 ? 11.034 1.890 7.843 1.00 96.62 116 PHE A O 1
ATOM 851 N N . ILE A 1 117 ? 10.211 -0.194 7.880 1.00 95.81 117 ILE A N 1
ATOM 852 C CA . ILE A 1 117 ? 11.238 -0.749 8.759 1.00 95.81 117 ILE A CA 1
ATOM 853 C C . ILE A 1 117 ? 12.400 -1.256 7.912 1.00 95.81 117 ILE A C 1
ATOM 855 O O . ILE A 1 117 ? 12.272 -2.270 7.236 1.00 95.81 117 ILE A O 1
ATOM 859 N N . LYS A 1 118 ? 13.553 -0.585 8.006 1.00 91.38 118 LYS A N 1
ATOM 860 C CA . LYS A 1 118 ? 14.781 -0.942 7.271 1.00 91.38 118 LYS A CA 1
ATOM 861 C C . LYS A 1 118 ? 14.544 -1.085 5.756 1.00 91.38 118 LYS A C 1
ATOM 863 O O . LYS A 1 118 ? 14.775 -2.164 5.202 1.00 91.38 118 LYS A O 1
ATOM 868 N N . PRO A 1 119 ? 14.095 -0.016 5.072 1.00 89.62 119 PRO A N 1
ATOM 869 C CA . PRO A 1 119 ? 13.760 -0.057 3.647 1.00 89.62 119 PRO A CA 1
ATOM 870 C C . PRO A 1 119 ? 14.942 -0.419 2.735 1.00 89.62 119 PRO A C 1
ATOM 872 O O . PRO A 1 119 ? 14.769 -0.627 1.539 1.00 89.62 119 PRO A O 1
ATOM 875 N N . GLU A 1 120 ? 16.171 -0.442 3.247 1.00 87.00 120 GLU A N 1
ATOM 876 C CA . GLU A 1 120 ? 17.367 -0.947 2.564 1.00 87.00 120 GLU A CA 1
ATOM 877 C C . GLU A 1 120 ? 17.387 -2.469 2.380 1.00 87.00 120 GLU A C 1
ATOM 879 O O . GLU A 1 120 ? 18.145 -2.950 1.545 1.00 87.00 120 GLU A O 1
ATOM 884 N N . ASN A 1 121 ? 16.557 -3.210 3.121 1.00 87.94 121 ASN A N 1
ATOM 885 C CA . ASN A 1 121 ? 16.478 -4.672 3.053 1.00 87.94 121 ASN A CA 1
ATOM 886 C C . ASN A 1 121 ? 15.232 -5.185 2.318 1.00 87.94 121 ASN A C 1
ATOM 888 O O . ASN A 1 121 ? 14.977 -6.386 2.347 1.00 87.94 121 ASN A O 1
ATOM 892 N N . PHE A 1 122 ? 14.432 -4.302 1.719 1.00 90.50 122 PHE A N 1
ATOM 893 C CA . PHE A 1 122 ? 13.248 -4.723 0.972 1.00 90.50 122 PHE A CA 1
ATOM 894 C C . PHE A 1 122 ? 13.642 -5.452 -0.316 1.00 90.50 122 PHE A C 1
ATOM 896 O O . PHE A 1 122 ? 14.591 -5.049 -0.989 1.00 90.50 122 PHE A O 1
ATOM 903 N N . SER A 1 123 ? 12.899 -6.511 -0.642 1.00 84.19 123 SER A N 1
ATOM 904 C CA . SER A 1 123 ? 13.211 -7.455 -1.722 1.00 84.19 123 SER A CA 1
ATOM 905 C C . SER A 1 123 ? 13.311 -6.804 -3.112 1.00 84.19 123 SER A C 1
ATOM 907 O O . SER A 1 123 ? 14.295 -7.027 -3.815 1.00 84.19 123 SER A O 1
ATOM 909 N N . ASP A 1 124 ? 12.330 -5.981 -3.500 1.00 81.81 124 ASP A N 1
ATOM 910 C CA . ASP A 1 124 ? 12.375 -5.151 -4.716 1.00 81.81 124 ASP A CA 1
ATOM 911 C C . ASP A 1 124 ? 11.473 -3.929 -4.536 1.00 81.81 124 ASP A C 1
ATOM 913 O O . ASP A 1 124 ? 10.282 -3.985 -4.817 1.00 81.81 124 ASP A O 1
ATOM 917 N N . ILE A 1 125 ? 12.035 -2.807 -4.084 1.00 78.62 125 ILE A N 1
ATOM 918 C CA . ILE A 1 125 ? 11.323 -1.520 -4.001 1.00 78.62 125 ILE A CA 1
ATOM 919 C C . ILE A 1 125 ? 11.939 -0.450 -4.921 1.00 78.62 125 ILE A C 1
ATOM 921 O O . ILE A 1 125 ? 11.548 0.711 -4.890 1.00 78.62 125 ILE A O 1
ATOM 925 N N . GLY A 1 126 ? 12.880 -0.832 -5.787 1.00 66.12 126 GLY A N 1
ATOM 926 C CA . GLY A 1 126 ? 13.611 0.080 -6.667 1.00 66.12 126 GLY A CA 1
ATOM 927 C C . GLY A 1 126 ? 15.117 0.096 -6.402 1.00 66.12 126 GLY A C 1
ATOM 928 O O . GLY A 1 126 ? 15.581 -0.054 -5.276 1.00 66.12 126 GLY A O 1
ATOM 929 N N . TRP A 1 127 ? 15.888 0.283 -7.475 1.00 63.75 127 TRP A N 1
ATOM 930 C CA . TRP A 1 127 ? 17.351 0.166 -7.465 1.00 63.75 127 TRP A CA 1
ATOM 931 C C . TRP A 1 127 ? 18.061 1.389 -6.872 1.00 63.75 127 TRP A C 1
ATOM 933 O O . TRP A 1 127 ? 19.075 1.267 -6.189 1.00 63.75 127 TRP A O 1
ATOM 943 N N . ALA A 1 128 ? 17.564 2.590 -7.177 1.00 67.62 128 ALA A N 1
ATOM 944 C CA . ALA A 1 128 ? 18.127 3.844 -6.687 1.00 67.62 128 ALA A CA 1
ATOM 945 C C . ALA A 1 128 ? 17.305 4.383 -5.512 1.00 67.62 128 ALA A C 1
ATOM 947 O O . ALA A 1 128 ? 16.098 4.157 -5.444 1.00 67.62 128 ALA A O 1
ATOM 948 N N . GLY A 1 129 ? 17.942 5.171 -4.636 1.00 75.00 129 GLY A N 1
ATOM 949 C CA . GLY A 1 129 ? 17.266 5.806 -3.497 1.00 75.00 129 GLY A CA 1
ATOM 950 C C . GLY A 1 129 ? 15.983 6.540 -3.902 1.00 75.00 129 GLY A C 1
ATOM 951 O O . GLY A 1 129 ? 14.945 6.306 -3.303 1.00 75.00 129 GLY A O 1
ATOM 952 N N . VAL A 1 130 ? 16.023 7.301 -5.002 1.00 77.81 130 VAL A N 1
ATOM 953 C CA . VAL A 1 130 ? 14.860 8.041 -5.527 1.00 77.81 130 VAL A CA 1
ATOM 954 C C . VAL A 1 130 ? 13.721 7.121 -5.981 1.00 77.81 130 VAL A C 1
ATOM 956 O O . VAL A 1 130 ? 12.560 7.407 -5.699 1.00 77.81 130 VAL A O 1
ATOM 959 N N . ASP A 1 131 ? 14.027 6.019 -6.675 1.00 83.25 131 ASP A N 1
ATOM 960 C CA . ASP A 1 131 ? 13.007 5.070 -7.147 1.00 83.25 131 ASP A CA 1
ATOM 961 C C . ASP A 1 131 ? 12.284 4.433 -5.947 1.00 83.25 131 ASP A C 1
ATOM 963 O O . ASP A 1 131 ? 11.054 4.350 -5.922 1.00 83.25 131 ASP A O 1
ATOM 967 N N . ARG A 1 132 ? 13.058 4.080 -4.915 1.00 88.69 132 ARG A N 1
ATOM 968 C CA . ARG A 1 132 ? 12.557 3.539 -3.650 1.00 88.69 132 ARG A CA 1
ATOM 969 C C . ARG A 1 132 ? 11.719 4.537 -2.862 1.00 88.69 132 ARG A C 1
ATOM 971 O O . ARG A 1 132 ? 10.625 4.190 -2.425 1.00 88.69 132 ARG A O 1
ATOM 978 N N . ASP A 1 133 ? 12.192 5.767 -2.707 1.00 90.94 133 ASP A N 1
ATOM 979 C CA . ASP A 1 133 ? 11.468 6.815 -1.982 1.00 90.94 133 ASP A CA 1
ATOM 980 C C . ASP A 1 133 ? 10.125 7.123 -2.658 1.00 90.94 133 ASP A C 1
ATOM 982 O O . ASP A 1 133 ? 9.099 7.257 -1.988 1.00 90.94 133 ASP A O 1
ATOM 986 N N . ASN A 1 134 ? 10.098 7.136 -3.994 1.00 91.44 134 ASN A N 1
ATOM 987 C CA . ASN A 1 134 ? 8.868 7.305 -4.764 1.00 91.44 134 ASN A CA 1
ATOM 988 C C . ASN A 1 134 ? 7.888 6.137 -4.588 1.00 91.44 134 ASN A C 1
ATOM 990 O O . ASN A 1 134 ? 6.680 6.369 -4.509 1.00 91.44 134 ASN A O 1
ATOM 994 N N . ALA A 1 135 ? 8.374 4.894 -4.539 1.00 92.44 135 ALA A N 1
ATOM 995 C CA . ALA A 1 135 ? 7.528 3.727 -4.296 1.00 92.44 135 ALA A CA 1
ATOM 996 C C . ALA A 1 135 ? 6.952 3.736 -2.870 1.00 92.44 135 ALA A C 1
ATOM 998 O O . ALA A 1 135 ? 5.747 3.560 -2.690 1.00 92.44 135 ALA A O 1
ATOM 999 N N . MET A 1 136 ? 7.781 4.020 -1.858 1.00 94.88 136 MET A N 1
ATOM 1000 C CA . MET A 1 136 ? 7.336 4.142 -0.463 1.00 94.88 136 MET A CA 1
ATOM 1001 C C . MET A 1 136 ? 6.282 5.237 -0.303 1.00 94.88 136 MET A C 1
ATOM 1003 O O . MET A 1 136 ? 5.237 5.002 0.302 1.00 94.88 136 MET A O 1
ATOM 1007 N N . LYS A 1 137 ? 6.510 6.403 -0.912 1.00 95.19 137 LYS A N 1
ATOM 1008 C CA . LYS A 1 137 ? 5.559 7.515 -0.882 1.00 95.19 137 LYS A CA 1
ATOM 1009 C C . LYS A 1 137 ? 4.203 7.129 -1.476 1.00 95.19 137 LYS A C 1
ATOM 1011 O O . LYS A 1 137 ? 3.177 7.383 -0.857 1.00 95.19 137 LYS A O 1
ATOM 1016 N N . GLN A 1 138 ? 4.186 6.475 -2.636 1.00 94.94 138 GLN A N 1
ATOM 1017 C CA . GLN A 1 138 ? 2.938 6.034 -3.268 1.00 94.94 138 GLN A CA 1
ATOM 1018 C C . GLN A 1 138 ? 2.178 4.998 -2.430 1.00 94.94 138 GLN A C 1
ATOM 1020 O O . GLN A 1 138 ? 0.948 5.023 -2.389 1.00 94.94 138 GLN A O 1
ATOM 1025 N N . LEU A 1 139 ? 2.891 4.097 -1.749 1.00 96.12 139 LEU A N 1
ATOM 1026 C CA . LEU A 1 139 ? 2.278 3.140 -0.825 1.00 96.12 139 LEU A CA 1
ATOM 1027 C C . LEU A 1 139 ? 1.679 3.837 0.394 1.00 96.12 139 LEU A C 1
ATOM 1029 O O . LEU A 1 139 ? 0.539 3.559 0.763 1.00 96.12 139 LEU A O 1
ATOM 1033 N N . GLU A 1 140 ? 2.430 4.752 1.005 1.00 96.75 140 GLU A N 1
ATOM 1034 C CA . GLU A 1 140 ? 1.970 5.542 2.144 1.00 96.75 140 GLU A CA 1
ATOM 1035 C C . GLU A 1 140 ? 0.722 6.358 1.788 1.00 96.75 140 GLU A C 1
ATOM 1037 O O . GLU A 1 140 ? -0.269 6.328 2.521 1.00 96.75 140 GLU A O 1
ATOM 1042 N N . GLU A 1 141 ? 0.741 7.044 0.645 1.00 96.12 141 GLU A N 1
ATOM 1043 C CA . GLU A 1 141 ? -0.402 7.800 0.128 1.00 96.12 141 GLU A CA 1
ATOM 1044 C C . GLU A 1 141 ? -1.619 6.897 -0.086 1.00 96.12 141 GLU A C 1
ATOM 1046 O O . GLU A 1 141 ? -2.722 7.252 0.332 1.00 96.12 141 GLU A O 1
ATOM 1051 N N . HIS A 1 142 ? -1.424 5.704 -0.653 1.00 96.88 142 HIS A N 1
ATOM 1052 C CA . HIS A 1 142 ? -2.511 4.749 -0.869 1.00 96.88 142 HIS A CA 1
ATOM 1053 C C . HIS A 1 142 ? -3.138 4.267 0.445 1.00 96.88 142 HIS A C 1
ATOM 1055 O O . HIS A 1 142 ? -4.361 4.292 0.595 1.00 96.88 142 HIS A O 1
ATOM 1061 N N . PHE A 1 143 ? -2.323 3.896 1.437 1.00 97.12 143 PHE A N 1
ATOM 1062 C CA . PHE A 1 143 ? -2.815 3.509 2.764 1.00 97.12 143 PHE A CA 1
ATOM 1063 C C . PHE A 1 143 ? -3.574 4.644 3.455 1.00 97.12 143 PHE A C 1
ATOM 1065 O O . PHE A 1 143 ? -4.645 4.408 4.021 1.00 97.12 143 PHE A O 1
ATOM 1072 N N . LYS A 1 144 ? -3.052 5.874 3.392 1.00 96.19 144 LYS A N 1
ATOM 1073 C CA . LYS A 1 144 ? -3.714 7.057 3.959 1.00 96.19 144 LYS A CA 1
ATOM 1074 C C . LYS A 1 144 ? -5.046 7.331 3.284 1.00 96.19 144 LYS A C 1
ATOM 1076 O O . LYS A 1 144 ? -6.040 7.540 3.975 1.00 96.19 144 LYS A O 1
ATOM 1081 N N . ALA A 1 145 ? -5.088 7.286 1.957 1.00 95.44 145 ALA A N 1
ATOM 1082 C CA . ALA A 1 145 ? -6.299 7.556 1.200 1.00 95.44 145 ALA A CA 1
ATOM 1083 C C . ALA A 1 145 ? -7.375 6.477 1.439 1.00 95.44 145 ALA A C 1
ATOM 1085 O O . ALA A 1 145 ? -8.552 6.798 1.619 1.00 95.44 145 ALA A O 1
ATOM 1086 N N . LEU A 1 146 ? -6.976 5.204 1.542 1.00 95.44 146 LEU A N 1
ATOM 1087 C CA . LEU A 1 146 ? -7.864 4.112 1.946 1.00 95.44 146 LEU A CA 1
ATOM 1088 C C . LEU A 1 146 ? -8.412 4.288 3.362 1.00 95.44 146 LEU A C 1
ATOM 1090 O O . LEU A 1 146 ? -9.622 4.191 3.564 1.00 95.44 146 LEU A O 1
ATOM 1094 N N . ALA A 1 147 ? -7.545 4.544 4.344 1.00 95.75 147 ALA A N 1
ATOM 1095 C CA . ALA A 1 147 ? -7.961 4.684 5.735 1.00 95.75 147 ALA A CA 1
ATOM 1096 C C . ALA A 1 147 ? -8.861 5.909 5.938 1.00 95.75 147 ALA A C 1
ATOM 1098 O O . ALA A 1 147 ? -9.874 5.815 6.626 1.00 95.75 147 ALA A O 1
ATOM 1099 N N . ALA A 1 148 ? -8.556 7.028 5.278 1.00 94.50 148 ALA A N 1
ATOM 1100 C CA . ALA A 1 148 ? -9.400 8.217 5.310 1.00 94.50 148 ALA A CA 1
ATOM 1101 C C . ALA A 1 148 ? -10.825 7.933 4.807 1.00 94.50 148 ALA A C 1
ATOM 1103 O O . ALA A 1 148 ? -11.787 8.479 5.347 1.00 94.50 148 ALA A O 1
ATOM 1104 N N . ARG A 1 149 ? -10.970 7.061 3.799 1.00 94.50 149 ARG A N 1
ATO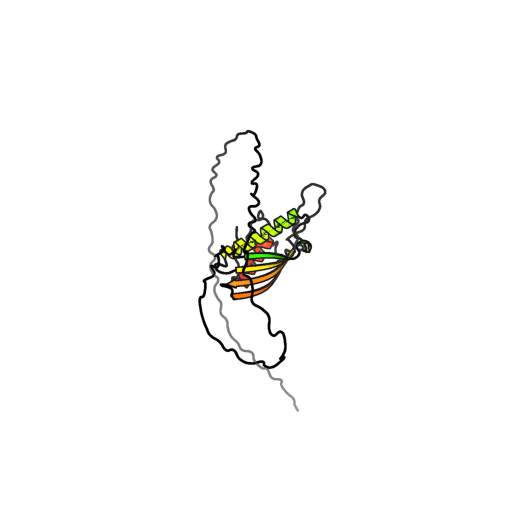M 1105 C CA . ARG A 1 149 ? -12.273 6.706 3.225 1.00 94.50 149 ARG A CA 1
ATOM 1106 C C . ARG A 1 149 ? -13.014 5.633 4.020 1.00 94.50 149 ARG A C 1
ATOM 1108 O O . ARG A 1 149 ? -14.217 5.752 4.229 1.00 94.50 149 ARG A O 1
ATOM 1115 N N . GLU A 1 150 ? -12.328 4.562 4.406 1.00 95.19 150 GLU A N 1
ATOM 1116 C CA . GLU A 1 150 ? -12.970 3.352 4.934 1.00 95.19 150 GLU A CA 1
ATOM 1117 C C . GLU A 1 150 ? -12.949 3.254 6.465 1.00 95.19 150 GLU A C 1
ATOM 1119 O O . GLU A 1 150 ? -13.716 2.472 7.027 1.00 95.19 150 GLU A O 1
ATOM 1124 N N . LEU A 1 151 ? -12.090 4.019 7.148 1.00 94.75 151 LEU A N 1
ATOM 1125 C CA . LEU A 1 151 ? -11.850 3.923 8.593 1.00 94.75 151 LEU A CA 1
ATOM 1126 C C . LEU A 1 151 ? -12.093 5.261 9.330 1.00 94.75 151 LEU A C 1
ATOM 1128 O O . LEU A 1 151 ? -11.233 5.710 10.091 1.00 94.75 151 LEU A O 1
ATOM 1132 N N . PRO A 1 152 ? -13.254 5.925 9.155 1.00 92.44 152 PRO A N 1
ATOM 1133 C CA . PRO A 1 152 ? -13.534 7.177 9.852 1.00 92.44 152 PRO A CA 1
ATOM 1134 C C . PRO A 1 152 ? -13.560 6.966 11.373 1.00 92.44 152 PRO A C 1
ATOM 1136 O O . PRO A 1 152 ? -14.196 6.038 11.869 1.00 92.44 152 PRO A O 1
ATOM 1139 N N . GLY A 1 153 ? -12.869 7.835 12.115 1.00 91.25 153 GLY A N 1
ATOM 1140 C CA . GLY A 1 153 ? -12.781 7.759 13.581 1.00 91.25 153 GLY A CA 1
ATOM 1141 C C . GLY A 1 153 ? -11.853 6.663 14.118 1.00 91.25 153 GLY A C 1
ATOM 1142 O O . GLY A 1 153 ? -11.700 6.545 15.333 1.00 91.25 153 GLY A O 1
ATOM 1143 N N . LYS A 1 154 ? -11.206 5.888 13.239 1.00 94.88 154 LYS A N 1
ATOM 1144 C CA . LYS A 1 154 ? -10.235 4.856 13.609 1.00 94.88 154 LYS A CA 1
ATOM 1145 C C . LYS A 1 154 ? -8.837 5.252 13.144 1.00 94.88 154 LYS A C 1
ATOM 1147 O O . LYS A 1 154 ? -8.671 5.939 12.140 1.00 94.88 154 LYS A O 1
ATOM 1152 N N . GLN A 1 155 ? -7.837 4.781 13.875 1.00 95.50 155 GLN A N 1
ATOM 1153 C CA . GLN A 1 155 ? -6.426 4.974 13.584 1.00 95.50 155 GLN A CA 1
ATOM 1154 C C . GLN A 1 155 ? -5.813 3.635 13.180 1.00 95.50 155 GLN A C 1
ATOM 1156 O O . GLN A 1 155 ? -5.811 2.675 13.950 1.00 95.50 155 GLN A O 1
ATOM 1161 N N . LEU A 1 156 ? -5.280 3.572 11.969 1.00 97.56 156 LEU A N 1
ATOM 1162 C CA . LEU A 1 156 ? -4.508 2.449 11.464 1.00 97.56 156 LEU A CA 1
ATOM 1163 C C . LEU A 1 156 ? -3.020 2.780 11.598 1.00 97.56 156 LEU A C 1
ATOM 1165 O O . LEU A 1 156 ? -2.572 3.839 11.172 1.00 97.56 156 LEU A O 1
ATOM 1169 N N . LYS A 1 157 ? -2.246 1.885 12.193 1.00 97.69 157 LYS A N 1
ATOM 1170 C CA . LYS A 1 157 ? -0.784 1.929 12.194 1.00 97.69 157 LYS A CA 1
ATOM 1171 C C . LYS A 1 157 ? -0.266 0.720 11.439 1.00 97.69 157 LYS A C 1
ATOM 1173 O O . LYS A 1 157 ? -0.725 -0.392 11.705 1.00 97.69 157 LYS A O 1
ATOM 1178 N N . ILE A 1 158 ? 0.662 0.937 10.518 1.00 98.38 158 ILE A N 1
ATOM 1179 C CA . ILE A 1 158 ? 1.290 -0.099 9.700 1.00 98.38 158 ILE A CA 1
ATOM 1180 C C . ILE A 1 158 ? 2.799 0.042 9.806 1.00 98.38 158 ILE A C 1
ATOM 1182 O O . ILE A 1 158 ? 3.337 1.107 9.531 1.00 98.38 158 ILE A O 1
ATOM 1186 N N . ASP A 1 159 ? 3.472 -1.052 10.139 1.00 98.25 159 ASP A N 1
ATOM 1187 C CA . ASP A 1 159 ? 4.927 -1.143 10.097 1.00 98.25 159 ASP A CA 1
ATOM 1188 C C . ASP A 1 159 ? 5.304 -2.151 9.002 1.00 98.25 159 ASP A C 1
ATOM 1190 O O . ASP A 1 159 ? 5.145 -3.366 9.159 1.00 98.25 159 ASP A O 1
AT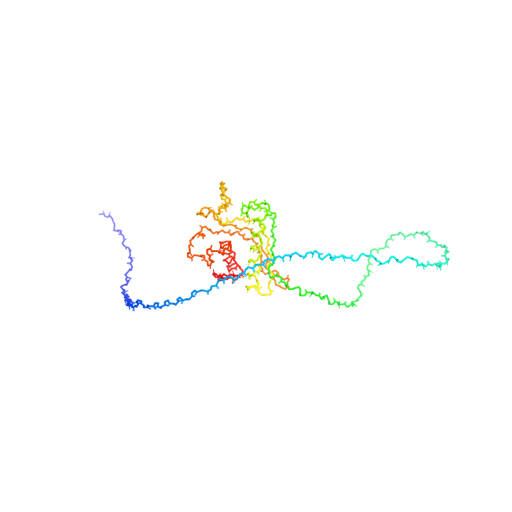OM 1194 N N . VAL A 1 160 ? 5.740 -1.629 7.858 1.00 98.06 160 VAL A N 1
ATOM 1195 C CA . VAL A 1 160 ? 6.106 -2.389 6.661 1.00 98.06 160 VAL A CA 1
ATOM 1196 C C . VAL A 1 160 ? 7.493 -2.981 6.837 1.00 98.06 160 VAL A C 1
ATOM 1198 O O . VAL A 1 160 ? 8.453 -2.256 7.089 1.00 98.06 160 VAL A O 1
ATOM 1201 N N . THR A 1 161 ? 7.597 -4.301 6.704 1.00 97.12 161 THR A N 1
ATOM 1202 C CA . THR A 1 161 ? 8.842 -5.047 6.925 1.00 97.12 161 THR A CA 1
ATOM 1203 C C . THR A 1 161 ? 9.482 -5.544 5.640 1.00 97.12 161 THR A C 1
ATOM 1205 O O . THR A 1 161 ? 10.690 -5.746 5.627 1.00 97.12 161 THR A O 1
ATOM 1208 N N . ASP A 1 162 ? 8.692 -5.774 4.591 1.00 96.56 162 ASP A N 1
ATOM 1209 C CA . ASP A 1 162 ? 9.210 -6.150 3.276 1.00 96.56 162 ASP A CA 1
ATOM 1210 C C . ASP A 1 162 ? 8.243 -5.740 2.161 1.00 96.56 162 ASP A C 1
ATOM 1212 O O . ASP A 1 162 ? 7.019 -5.791 2.335 1.00 96.56 162 ASP A O 1
ATOM 1216 N N . VAL A 1 163 ? 8.805 -5.347 1.019 1.00 95.69 163 VAL A N 1
ATOM 1217 C CA . VAL A 1 163 ? 8.078 -4.968 -0.194 1.00 95.69 163 VAL A CA 1
ATOM 1218 C C . VAL A 1 163 ? 8.800 -5.545 -1.405 1.00 95.69 163 VAL A C 1
ATOM 1220 O O . VAL A 1 163 ? 9.998 -5.332 -1.592 1.00 95.69 163 VAL A O 1
ATOM 1223 N N . ASP A 1 164 ? 8.034 -6.231 -2.242 1.00 94.25 164 ASP A N 1
ATOM 1224 C CA . ASP A 1 164 ? 8.459 -6.776 -3.523 1.00 94.25 164 ASP A CA 1
ATOM 1225 C C . ASP A 1 164 ? 7.444 -6.350 -4.585 1.00 94.25 164 ASP A C 1
ATOM 1227 O O . ASP A 1 164 ? 6.266 -6.727 -4.539 1.00 94.25 164 ASP A O 1
ATOM 1231 N N . LEU A 1 165 ? 7.872 -5.478 -5.488 1.00 94.44 165 LEU A N 1
ATOM 1232 C CA . LEU A 1 165 ? 7.012 -4.907 -6.511 1.00 94.44 165 LEU A CA 1
ATOM 1233 C C . LEU A 1 165 ? 6.756 -5.909 -7.639 1.00 94.44 165 LEU A C 1
ATOM 1235 O O . LEU A 1 165 ? 7.613 -6.695 -8.023 1.00 94.44 165 LEU A O 1
ATOM 1239 N N . ALA A 1 166 ? 5.578 -5.833 -8.252 1.00 93.12 166 ALA A N 1
ATOM 1240 C CA . ALA A 1 166 ? 5.267 -6.630 -9.429 1.00 93.12 166 ALA A CA 1
ATOM 1241 C C . ALA A 1 166 ? 6.263 -6.363 -10.570 1.00 93.12 166 ALA A C 1
ATOM 1243 O O . ALA A 1 166 ? 6.515 -5.216 -10.954 1.00 93.12 166 ALA A O 1
ATOM 1244 N N . GLY A 1 167 ? 6.757 -7.430 -11.194 1.00 90.62 167 GLY A N 1
ATOM 1245 C CA . GLY A 1 167 ? 7.762 -7.334 -12.253 1.00 90.62 167 GLY A CA 1
ATOM 1246 C C . GLY A 1 167 ? 9.184 -7.145 -11.750 1.00 90.62 167 GLY A C 1
ATOM 1247 O O . GLY A 1 167 ? 9.440 -7.093 -10.562 1.00 90.62 167 GLY A O 1
ATOM 1248 N N . GLU A 1 168 ? 10.112 -7.009 -12.686 1.00 87.25 168 GLU A N 1
ATOM 1249 C CA . GLU A 1 168 ? 11.522 -6.761 -12.387 1.00 87.25 168 GLU A CA 1
ATOM 1250 C C . GLU A 1 168 ? 12.081 -5.732 -13.370 1.00 87.25 168 GLU A C 1
ATOM 1252 O O . GLU A 1 168 ? 11.665 -5.678 -14.533 1.00 87.25 168 GLU A O 1
ATOM 1257 N N . VAL A 1 169 ? 12.999 -4.884 -12.909 1.00 83.50 169 VAL A N 1
ATOM 1258 C CA . VAL A 1 169 ? 13.649 -3.876 -13.752 1.00 83.50 169 VAL A CA 1
ATOM 1259 C C . VAL A 1 169 ? 14.851 -4.500 -14.454 1.00 83.50 169 VAL A C 1
ATOM 1261 O O . VAL A 1 169 ? 15.857 -4.797 -13.817 1.00 83.50 169 VAL A O 1
ATOM 1264 N N . GLU A 1 170 ? 14.784 -4.655 -15.778 1.00 78.69 170 GLU A N 1
ATOM 1265 C CA . GLU A 1 170 ? 15.936 -5.136 -16.545 1.00 78.69 170 GLU A CA 1
ATOM 1266 C C . GLU A 1 170 ? 16.903 -3.984 -16.875 1.00 78.69 170 GLU A C 1
ATOM 1268 O O . GLU A 1 170 ? 16.485 -2.967 -17.446 1.00 78.69 170 GLU A O 1
ATOM 1273 N N . PRO A 1 171 ? 18.212 -4.130 -16.594 1.00 67.19 171 PRO A N 1
ATOM 1274 C CA . PRO A 1 171 ? 19.214 -3.186 -17.063 1.00 67.19 171 PRO A CA 1
ATOM 1275 C C . PRO A 1 171 ? 19.400 -3.360 -18.576 1.00 67.19 171 PRO A C 1
ATOM 1277 O O . PRO A 1 171 ? 20.067 -4.287 -19.036 1.00 67.19 171 PRO A O 1
ATOM 1280 N N . ARG A 1 172 ? 18.809 -2.468 -19.376 1.00 67.88 172 ARG A N 1
ATOM 1281 C CA . ARG A 1 172 ? 19.085 -2.382 -20.817 1.00 67.88 172 ARG A CA 1
ATOM 1282 C C . ARG A 1 172 ? 20.119 -1.305 -21.116 1.00 67.88 172 ARG A C 1
ATOM 1284 O O . ARG A 1 172 ? 20.245 -0.310 -20.414 1.00 67.88 172 ARG A O 1
ATOM 1291 N N . VAL A 1 173 ? 20.870 -1.531 -22.194 1.00 59.78 173 VAL A N 1
ATOM 1292 C CA . VAL A 1 173 ? 22.027 -0.721 -22.628 1.00 59.78 173 VAL A CA 1
ATOM 1293 C C . VAL A 1 173 ? 21.617 0.670 -23.151 1.00 59.78 173 VAL A C 1
ATOM 1295 O O . VAL A 1 173 ? 22.468 1.522 -23.390 1.00 59.78 173 VAL A O 1
ATOM 1298 N N . ARG A 1 174 ? 20.316 0.928 -23.338 1.00 59.44 174 ARG A N 1
ATOM 1299 C CA . ARG A 1 174 ? 19.770 2.241 -23.703 1.00 59.44 174 ARG A CA 1
ATOM 1300 C C . ARG A 1 174 ? 18.758 2.675 -22.639 1.00 59.44 174 ARG A C 1
ATOM 1302 O O . ARG A 1 174 ? 18.151 1.838 -21.991 1.00 59.44 174 ARG A O 1
ATOM 1309 N N . THR A 1 175 ? 18.693 3.984 -22.438 1.00 57.91 175 THR A N 1
ATOM 1310 C CA . THR A 1 175 ? 18.338 4.760 -21.234 1.00 57.91 175 THR A CA 1
ATOM 1311 C C . THR A 1 175 ? 16.964 4.521 -20.577 1.00 57.91 175 THR A C 1
ATOM 1313 O O . THR A 1 175 ? 16.641 5.189 -19.598 1.00 57.91 175 THR A O 1
ATOM 1316 N N . ASP A 1 176 ? 16.161 3.562 -21.024 1.00 65.12 176 ASP A N 1
ATOM 1317 C CA . ASP A 1 176 ? 14.884 3.205 -20.413 1.00 65.12 176 ASP A CA 1
ATOM 1318 C C . ASP A 1 176 ? 14.978 1.902 -19.601 1.00 65.12 176 ASP A C 1
ATOM 1320 O O . ASP A 1 176 ? 15.067 0.785 -20.111 1.00 65.12 176 ASP A O 1
ATOM 1324 N N . ARG A 1 177 ? 14.929 2.054 -18.275 1.00 69.69 177 ARG A N 1
ATOM 1325 C CA . ARG A 1 177 ? 14.786 0.934 -17.340 1.00 69.69 177 ARG A CA 1
ATOM 1326 C C . ARG A 1 177 ? 13.346 0.425 -17.404 1.00 69.69 177 ARG A C 1
ATOM 1328 O O . ARG A 1 177 ? 12.459 0.962 -16.746 1.00 69.69 177 ARG A O 1
ATOM 1335 N N . LEU A 1 178 ? 13.112 -0.582 -18.241 1.00 78.56 178 LEU A N 1
ATOM 1336 C CA . LEU A 1 178 ? 11.802 -1.200 -18.426 1.00 78.56 178 LEU A CA 1
ATOM 1337 C C . LEU A 1 178 ? 11.527 -2.198 -17.292 1.00 78.56 178 LEU A C 1
ATOM 1339 O O . LEU A 1 178 ? 12.257 -3.179 -17.136 1.00 78.56 178 LEU A O 1
ATOM 1343 N N . ARG A 1 179 ? 10.448 -1.980 -16.532 1.00 87.12 179 ARG A N 1
ATOM 1344 C CA . ARG A 1 179 ? 9.908 -2.992 -15.613 1.00 87.12 179 ARG A CA 1
ATOM 1345 C C . ARG A 1 179 ? 9.122 -4.025 -16.417 1.00 87.12 179 ARG A C 1
ATOM 1347 O O . ARG A 1 179 ? 8.146 -3.683 -17.084 1.00 87.12 179 ARG A O 1
ATOM 1354 N N . ILE A 1 180 ? 9.555 -5.279 -16.374 1.00 88.00 180 ILE A N 1
ATOM 1355 C CA . ILE A 1 180 ? 8.959 -6.386 -17.126 1.00 88.00 180 ILE A CA 1
ATOM 1356 C C . ILE A 1 180 ? 8.124 -7.235 -16.184 1.00 88.00 180 ILE A C 1
ATOM 1358 O O . ILE A 1 180 ? 8.624 -7.753 -15.191 1.00 88.00 180 ILE A O 1
ATOM 1362 N N . LEU A 1 181 ? 6.847 -7.400 -16.520 1.00 90.81 181 LEU A N 1
ATOM 1363 C CA . LEU A 1 181 ? 5.913 -8.225 -15.764 1.00 90.81 181 LEU A CA 1
ATOM 1364 C C . LEU A 1 181 ? 5.937 -9.666 -16.293 1.00 90.81 181 LEU A C 1
ATOM 1366 O O . LEU A 1 181 ? 5.712 -9.892 -17.485 1.00 90.81 181 LEU A O 1
ATOM 1370 N N . ARG A 1 182 ? 6.157 -10.644 -15.415 1.00 90.94 182 ARG A N 1
ATOM 1371 C CA . ARG A 1 182 ? 6.104 -12.083 -15.713 1.00 90.94 182 ARG A CA 1
ATOM 1372 C C . ARG A 1 182 ? 5.274 -12.810 -14.659 1.00 90.94 182 ARG A C 1
ATOM 1374 O O . ARG A 1 182 ? 5.200 -12.383 -13.516 1.00 90.94 182 ARG A O 1
ATOM 1381 N N . SER A 1 183 ? 4.757 -13.986 -14.995 1.00 88.38 183 SER A N 1
ATOM 1382 C CA . SER A 1 183 ? 3.946 -14.788 -14.066 1.00 88.38 183 SER A CA 1
ATOM 1383 C C . SER A 1 183 ? 4.671 -15.167 -12.765 1.00 88.38 183 SER A C 1
ATOM 1385 O O . SER A 1 183 ? 4.025 -15.438 -11.760 1.00 88.38 183 SER A O 1
ATOM 1387 N N . VAL A 1 184 ? 6.007 -15.176 -12.770 1.00 88.62 184 VAL A N 1
ATOM 1388 C CA . VAL A 1 184 ? 6.847 -15.497 -11.603 1.00 88.62 184 VAL A CA 1
ATOM 1389 C C . VAL A 1 184 ? 7.264 -14.273 -10.778 1.00 88.62 184 VAL A C 1
ATOM 1391 O O . VAL A 1 184 ? 7.653 -14.429 -9.624 1.00 88.62 184 VAL A O 1
ATOM 1394 N N . THR A 1 185 ? 7.172 -13.062 -11.336 1.00 90.94 185 THR A N 1
ATOM 1395 C CA . THR A 1 185 ? 7.550 -11.796 -10.675 1.00 90.94 185 THR A CA 1
ATOM 1396 C C . THR A 1 185 ? 6.335 -11.192 -9.976 1.00 90.94 185 THR A C 1
ATOM 1398 O O . THR A 1 185 ? 5.832 -10.130 -10.354 1.00 90.94 185 THR A O 1
ATOM 1401 N N . ILE A 1 186 ? 5.789 -11.959 -9.039 1.00 93.88 186 ILE A N 1
ATOM 1402 C CA . ILE A 1 186 ? 4.560 -11.627 -8.322 1.00 93.88 186 ILE A CA 1
ATOM 1403 C C . ILE A 1 186 ? 4.799 -10.483 -7.325 1.00 93.88 186 ILE A C 1
ATOM 1405 O O . ILE A 1 186 ? 5.854 -10.458 -6.693 1.00 93.88 186 ILE A O 1
ATOM 1409 N N . PRO A 1 187 ? 3.821 -9.592 -7.109 1.00 95.31 187 PRO A N 1
ATOM 1410 C CA . PRO A 1 187 ? 3.900 -8.619 -6.030 1.00 95.31 187 PRO A CA 1
ATOM 1411 C C . PRO A 1 187 ? 3.785 -9.312 -4.667 1.00 95.31 187 PRO A C 1
ATOM 1413 O O . PRO A 1 187 ? 2.937 -10.198 -4.477 1.00 95.31 187 PRO A O 1
ATOM 1416 N N . ARG A 1 188 ? 4.605 -8.882 -3.704 1.00 96.38 188 ARG A N 1
ATOM 1417 C CA . ARG A 1 188 ? 4.551 -9.325 -2.305 1.00 96.38 188 ARG A CA 1
ATOM 1418 C C . ARG A 1 188 ? 4.718 -8.155 -1.345 1.00 96.38 188 ARG A C 1
ATOM 1420 O O . ARG A 1 188 ? 5.405 -7.181 -1.633 1.00 96.38 188 ARG A O 1
ATOM 1427 N N . MET A 1 189 ? 4.084 -8.244 -0.183 1.00 97.50 189 MET A N 1
ATOM 1428 C CA . MET A 1 189 ? 4.251 -7.244 0.867 1.00 97.50 189 MET A CA 1
ATOM 1429 C C . MET A 1 189 ? 4.011 -7.852 2.241 1.00 97.50 189 MET A C 1
ATOM 1431 O O . MET A 1 189 ? 2.964 -8.449 2.477 1.00 97.50 189 MET A O 1
ATOM 1435 N N . SER A 1 190 ? 4.941 -7.636 3.165 1.00 98.19 190 SER A N 1
ATOM 1436 C CA . SER A 1 190 ? 4.819 -8.071 4.555 1.00 98.19 190 SER A CA 1
ATOM 1437 C C . SER A 1 190 ? 4.831 -6.878 5.503 1.00 98.19 190 SER A C 1
ATOM 1439 O O . SER A 1 190 ? 5.673 -5.985 5.388 1.00 98.19 190 SER A O 1
ATOM 1441 N N . PHE A 1 191 ? 3.905 -6.865 6.460 1.00 98.44 191 PHE A N 1
ATOM 1442 C CA . PHE A 1 191 ? 3.805 -5.805 7.462 1.00 98.44 191 PHE A CA 1
ATOM 1443 C C . PHE A 1 191 ? 3.093 -6.264 8.736 1.00 98.44 191 PHE A C 1
ATOM 1445 O O . PHE A 1 191 ? 2.316 -7.222 8.738 1.00 98.44 191 PHE A O 1
ATOM 1452 N N . SER A 1 192 ? 3.319 -5.550 9.836 1.00 98.44 192 SER A N 1
ATOM 1453 C CA . SER A 1 192 ? 2.450 -5.601 11.015 1.00 98.44 192 SER A CA 1
ATOM 1454 C C . SER A 1 192 ? 1.486 -4.427 11.026 1.00 98.44 192 SER A C 1
ATOM 1456 O O . SER A 1 192 ? 1.808 -3.350 10.534 1.00 98.44 192 SER A O 1
ATOM 1458 N N . TYR A 1 193 ? 0.301 -4.627 11.595 1.00 98.31 193 TYR A N 1
ATOM 1459 C CA . TYR A 1 193 ? -0.707 -3.580 11.693 1.00 98.31 193 TYR A CA 1
ATOM 1460 C C . TYR A 1 193 ? -1.380 -3.554 13.061 1.00 98.31 193 TYR A C 1
ATOM 1462 O O . TYR A 1 193 ? -1.505 -4.576 13.741 1.00 98.31 193 TYR A O 1
ATOM 1470 N N . THR A 1 194 ? -1.849 -2.372 13.443 1.00 98.06 194 THR A N 1
ATOM 1471 C CA . THR A 1 194 ? -2.702 -2.139 14.610 1.00 98.06 194 THR A CA 1
ATOM 1472 C C . THR A 1 194 ? -3.795 -1.149 14.232 1.00 98.06 194 THR A C 1
ATOM 1474 O O . THR A 1 194 ? -3.509 -0.068 13.734 1.00 98.06 194 THR A O 1
ATOM 1477 N N . LEU A 1 195 ? -5.046 -1.521 14.467 1.00 97.62 195 LEU A N 1
ATOM 1478 C CA . LEU A 1 195 ? -6.225 -0.682 14.323 1.00 97.62 195 LEU A CA 1
ATOM 1479 C C . LEU A 1 195 ? -6.720 -0.306 15.718 1.00 97.62 195 LEU A C 1
ATOM 1481 O O . LEU A 1 195 ? -7.020 -1.190 16.526 1.00 97.62 195 LEU A O 1
ATOM 1485 N N . SER A 1 196 ? -6.835 0.986 15.991 1.00 96.62 196 SER A N 1
ATOM 1486 C CA . SER A 1 196 ? -7.341 1.519 17.252 1.00 96.62 196 SER A CA 1
ATOM 1487 C C . SER A 1 196 ? -8.453 2.544 17.039 1.00 96.62 196 SER A C 1
ATOM 1489 O O . SER A 1 196 ? -8.625 3.098 15.958 1.00 96.62 196 SER A O 1
ATOM 1491 N N . GLU A 1 197 ? -9.247 2.773 18.075 1.00 95.12 197 GLU A N 1
ATOM 1492 C CA . GLU A 1 197 ? -10.317 3.769 18.112 1.00 95.12 197 GLU A CA 1
ATOM 1493 C C . GLU A 1 197 ? -10.383 4.325 19.532 1.00 95.12 197 GLU A C 1
ATOM 1495 O O . GLU A 1 197 ? -10.419 3.557 20.493 1.00 95.12 197 GLU A O 1
ATOM 1500 N N . ASN A 1 198 ? -10.337 5.651 19.685 1.00 91.25 198 ASN A N 1
ATOM 1501 C CA . ASN A 1 198 ? -10.361 6.320 20.995 1.00 91.25 198 ASN A CA 1
ATOM 1502 C C . ASN A 1 198 ? -9.327 5.765 22.005 1.00 91.25 198 ASN A C 1
ATOM 1504 O O . ASN A 1 198 ? -9.597 5.659 23.198 1.00 91.25 198 ASN A O 1
ATOM 1508 N N . GLY A 1 199 ? -8.144 5.372 21.519 1.00 87.75 199 GLY A N 1
ATOM 1509 C CA . GLY A 1 199 ? -7.066 4.805 22.339 1.00 87.75 199 GLY A CA 1
ATOM 1510 C C . GLY A 1 199 ? -7.208 3.313 22.672 1.00 87.75 199 GLY A C 1
ATOM 1511 O O . GLY A 1 199 ? -6.282 2.734 23.237 1.00 87.75 199 GLY A O 1
ATOM 1512 N N . GLN A 1 200 ? -8.307 2.660 22.289 1.00 94.06 200 GLN A N 1
ATOM 1513 C CA . GLN A 1 200 ? -8.486 1.218 22.439 1.00 94.06 200 GLN A CA 1
ATOM 1514 C C . GLN A 1 200 ? -8.061 0.483 21.166 1.00 94.06 200 GLN A C 1
ATOM 1516 O O . GLN A 1 200 ? -8.466 0.847 20.065 1.00 94.06 200 GLN A O 1
ATOM 1521 N N . VAL A 1 201 ? -7.273 -0.586 21.302 1.00 96.56 201 VAL A N 1
ATOM 1522 C CA . VAL A 1 201 ? -6.921 -1.460 20.173 1.00 96.56 201 VAL A CA 1
ATOM 1523 C C . VAL A 1 201 ? -8.112 -2.353 19.826 1.00 96.56 201 VAL A C 1
ATOM 1525 O O . VAL A 1 201 ? -8.574 -3.125 20.664 1.00 96.56 201 VAL A O 1
ATOM 1528 N N . LEU A 1 202 ? -8.590 -2.258 18.585 1.00 95.88 202 LEU A N 1
ATOM 1529 C CA . LEU A 1 202 ? -9.684 -3.069 18.046 1.00 95.88 202 LEU A CA 1
ATOM 1530 C C . LEU A 1 202 ? -9.174 -4.352 17.386 1.00 95.88 202 LEU A C 1
ATOM 1532 O O . LEU A 1 202 ? -9.772 -5.415 17.542 1.00 95.88 202 LEU A O 1
ATOM 1536 N N . LYS A 1 203 ? -8.080 -4.254 16.623 1.00 96.81 203 LYS A N 1
ATOM 1537 C CA . LYS A 1 203 ? -7.470 -5.390 15.922 1.00 96.81 203 LYS A CA 1
ATOM 1538 C C . LYS A 1 203 ? -5.981 -5.141 15.720 1.00 96.81 203 LYS A C 1
ATOM 1540 O O . LYS A 1 203 ? -5.576 -4.017 15.455 1.00 96.81 203 LYS A O 1
ATOM 1545 N N . SER A 1 204 ? -5.162 -6.177 15.799 1.00 97.62 204 SER A N 1
ATOM 1546 C CA . SER A 1 204 ? -3.746 -6.114 15.437 1.00 97.62 204 SER A CA 1
ATOM 1547 C C . SER A 1 204 ? -3.288 -7.455 14.880 1.00 97.62 204 SER A C 1
ATOM 1549 O O . SER A 1 204 ? -3.940 -8.481 15.084 1.00 97.62 204 SER A O 1
ATOM 1551 N N . GLY A 1 205 ? -2.185 -7.454 14.138 1.00 97.94 205 GLY A N 1
ATOM 1552 C CA . GLY A 1 205 ? -1.651 -8.680 13.566 1.00 97.94 205 GLY A CA 1
ATOM 1553 C C . GLY A 1 205 ? -0.500 -8.452 12.602 1.00 97.94 205 GLY A C 1
ATOM 1554 O O . GLY A 1 205 ? 0.061 -7.361 12.507 1.00 97.94 205 GLY A O 1
ATOM 1555 N N . LYS A 1 206 ? -0.161 -9.518 11.880 1.00 98.19 206 LYS A N 1
ATOM 1556 C CA . LYS A 1 206 ? 0.769 -9.500 10.752 1.00 98.19 206 LYS A CA 1
ATOM 1557 C C . LYS A 1 206 ? 0.011 -9.856 9.482 1.00 98.19 206 LYS A C 1
ATOM 1559 O O . LYS A 1 206 ? -0.903 -10.679 9.528 1.00 98.19 206 LYS A O 1
ATOM 1564 N N . ALA A 1 207 ? 0.389 -9.236 8.378 1.00 97.88 207 ALA A N 1
ATOM 1565 C CA . ALA A 1 207 ? -0.127 -9.517 7.053 1.00 97.88 207 ALA A CA 1
ATOM 1566 C C . ALA A 1 207 ? 1.041 -9.865 6.129 1.00 97.88 207 ALA A C 1
ATOM 1568 O O . ALA A 1 207 ? 2.068 -9.189 6.147 1.00 97.88 207 ALA A O 1
ATOM 1569 N N . ASP A 1 208 ? 0.856 -10.921 5.343 1.00 97.75 208 ASP A N 1
ATOM 1570 C CA . ASP A 1 208 ? 1.746 -11.323 4.256 1.00 97.75 208 ASP A CA 1
ATOM 1571 C C . ASP A 1 208 ? 0.893 -11.419 2.988 1.00 97.75 208 ASP A C 1
ATOM 1573 O O . ASP A 1 208 ? 0.062 -12.322 2.828 1.00 97.75 208 ASP A O 1
ATOM 1577 N N . LEU A 1 209 ? 1.002 -10.394 2.149 1.00 96.94 209 LEU A N 1
ATOM 1578 C CA . LEU A 1 209 ? 0.223 -10.227 0.935 1.00 96.94 209 LEU A CA 1
ATOM 1579 C C . LEU A 1 209 ? 1.008 -10.778 -0.244 1.00 96.94 209 LEU A C 1
ATOM 1581 O O . LEU A 1 209 ? 2.167 -10.428 -0.443 1.00 96.94 209 LEU A O 1
ATOM 1585 N N . LYS A 1 210 ? 0.341 -11.589 -1.062 1.00 95.44 210 LYS A N 1
ATOM 1586 C CA . LYS A 1 210 ? 0.847 -12.049 -2.353 1.00 95.44 210 LYS A CA 1
ATOM 1587 C C . LYS A 1 210 ? -0.304 -12.264 -3.319 1.00 95.44 210 LYS A C 1
ATOM 1589 O O . LYS A 1 210 ? -1.351 -12.786 -2.924 1.00 95.44 210 LYS A O 1
ATOM 1594 N N . ASP A 1 211 ? -0.088 -11.916 -4.580 1.00 93.06 211 ASP A N 1
ATOM 1595 C CA . ASP A 1 211 ? -1.039 -12.180 -5.657 1.00 93.06 211 ASP A CA 1
ATOM 1596 C C . ASP A 1 211 ? -0.362 -13.007 -6.754 1.00 93.06 211 ASP A C 1
ATOM 1598 O O . ASP A 1 211 ? 0.385 -12.497 -7.586 1.00 93.06 211 ASP A O 1
ATOM 1602 N N . MET A 1 212 ? -0.607 -14.320 -6.729 1.00 91.31 212 MET A N 1
ATOM 1603 C CA . MET A 1 212 ? -0.059 -15.247 -7.725 1.00 91.31 212 MET A CA 1
ATOM 1604 C C . MET A 1 212 ? -0.701 -15.068 -9.108 1.00 91.31 212 MET A C 1
ATOM 1606 O O . MET A 1 212 ? -0.103 -15.471 -10.099 1.00 91.31 212 MET A O 1
ATOM 1610 N N . ASP A 1 213 ? -1.906 -14.491 -9.179 1.00 90.50 213 ASP A N 1
ATOM 1611 C CA . ASP A 1 213 ? -2.680 -14.313 -10.417 1.00 90.50 213 ASP A CA 1
ATOM 1612 C C . ASP A 1 213 ? -2.751 -12.830 -10.825 1.00 90.50 213 ASP A C 1
ATOM 1614 O O . ASP A 1 213 ? -3.670 -12.391 -11.516 1.00 90.50 213 ASP A O 1
ATOM 1618 N N . TYR A 1 214 ? -1.766 -12.030 -10.398 1.00 91.69 214 TYR A N 1
ATOM 1619 C CA . TYR A 1 214 ? -1.807 -10.570 -10.503 1.00 91.69 214 TYR A CA 1
ATOM 1620 C C . TYR A 1 214 ? -1.944 -10.045 -11.943 1.00 91.69 214 TYR A C 1
ATOM 1622 O O . TYR A 1 214 ? -2.484 -8.959 -12.153 1.00 91.69 214 TYR A O 1
ATOM 1630 N N . GLN A 1 215 ? -1.472 -10.805 -12.940 1.00 90.06 215 GLN A N 1
ATOM 1631 C CA . GLN A 1 215 ? -1.537 -10.427 -14.358 1.00 90.06 215 GLN A CA 1
ATOM 1632 C C . GLN A 1 215 ? -2.907 -10.686 -15.000 1.00 90.06 215 GLN A C 1
ATOM 1634 O O . GLN A 1 215 ? -3.163 -10.201 -16.104 1.00 90.06 215 GLN A O 1
ATOM 1639 N N . ASN A 1 216 ? -3.794 -11.441 -14.351 1.00 86.62 216 ASN A N 1
ATOM 1640 C CA . ASN A 1 216 ? -5.095 -11.763 -14.916 1.00 86.62 216 ASN A CA 1
ATOM 1641 C C . ASN A 1 216 ? -6.015 -10.530 -14.913 1.00 86.62 216 ASN A C 1
ATOM 1643 O O . ASN A 1 216 ? -6.432 -10.019 -13.868 1.00 86.62 216 ASN A O 1
ATOM 1647 N N . SER A 1 217 ? -6.350 -10.044 -16.112 1.00 64.25 217 SER A N 1
ATOM 1648 C CA . SER A 1 217 ? -7.013 -8.751 -16.324 1.00 64.25 217 SER A CA 1
ATOM 1649 C C . SER A 1 217 ? -8.391 -8.636 -15.664 1.00 64.25 217 SER A C 1
ATOM 1651 O O . SER A 1 217 ? -8.829 -7.529 -15.369 1.00 64.25 217 SER A O 1
ATOM 1653 N N . GLY A 1 218 ? -9.076 -9.751 -15.384 1.00 72.31 218 GLY A N 1
ATOM 1654 C CA . GLY A 1 218 ? -10.402 -9.727 -14.751 1.00 72.31 218 GLY A CA 1
ATOM 1655 C C . GLY A 1 218 ? -10.398 -9.278 -13.282 1.00 72.31 218 GLY A C 1
ATOM 1656 O O . GLY A 1 218 ? -11.443 -8.891 -12.750 1.00 72.31 218 GLY A O 1
ATOM 1657 N N . GLY A 1 219 ? -9.240 -9.330 -12.614 1.00 79.75 219 GLY A N 1
ATOM 1658 C CA . GLY A 1 219 ? -9.115 -9.077 -11.177 1.00 79.75 219 GLY A CA 1
ATOM 1659 C C . GLY A 1 219 ? -8.670 -7.664 -10.791 1.00 79.75 219 GLY A C 1
ATOM 1660 O O . GLY A 1 219 ? -8.956 -7.236 -9.663 1.00 79.75 219 GLY A O 1
ATOM 1661 N N . ASN A 1 220 ? -7.981 -6.946 -11.688 1.00 89.75 220 ASN A N 1
ATOM 1662 C CA . ASN A 1 220 ? -7.429 -5.621 -11.406 1.00 89.75 220 ASN A CA 1
ATOM 1663 C C . ASN A 1 220 ? -8.374 -4.490 -11.820 1.00 89.75 220 ASN A C 1
ATOM 1665 O O . ASN A 1 220 ? -8.884 -4.438 -12.931 1.00 89.75 220 ASN A O 1
ATOM 1669 N N . ARG A 1 221 ? -8.632 -3.598 -10.863 1.00 90.88 221 ARG A N 1
ATOM 1670 C CA . ARG A 1 221 ? -9.604 -2.504 -10.952 1.00 90.88 221 ARG A CA 1
ATOM 1671 C C . ARG A 1 221 ? -8.945 -1.159 -11.285 1.00 90.88 221 ARG A C 1
ATOM 1673 O O . ARG A 1 221 ? -9.652 -0.182 -11.501 1.00 90.88 221 ARG A O 1
ATOM 1680 N N . TYR A 1 222 ? -7.619 -1.123 -11.276 1.00 92.44 222 TYR A N 1
ATOM 1681 C CA . TYR A 1 222 ? -6.795 0.030 -11.607 1.00 92.44 222 TYR A CA 1
ATOM 1682 C C . TYR A 1 222 ? -6.446 0.034 -13.094 1.00 92.44 222 TYR A C 1
ATOM 1684 O O . TYR A 1 222 ? -6.240 -1.037 -13.680 1.00 92.44 222 TYR A O 1
ATOM 1692 N N . PHE A 1 223 ? -6.343 1.219 -13.698 1.00 91.06 223 PHE A N 1
ATOM 1693 C CA . PHE A 1 223 ? -5.951 1.343 -15.105 1.00 91.06 223 PHE A CA 1
ATOM 1694 C C . PHE A 1 223 ? -4.493 0.922 -15.324 1.00 91.06 223 PHE A C 1
ATOM 1696 O O . PHE A 1 223 ? -3.670 0.993 -14.415 1.00 91.06 223 PHE A O 1
ATOM 1703 N N . ASP A 1 224 ? -4.153 0.505 -16.545 1.00 87.75 224 ASP A N 1
ATOM 1704 C CA . ASP A 1 224 ? -2.784 0.087 -16.887 1.00 87.75 224 ASP A CA 1
ATOM 1705 C C . ASP A 1 224 ? -1.768 1.237 -16.803 1.00 87.75 224 ASP A C 1
ATOM 1707 O O . ASP A 1 224 ? -0.576 1.002 -16.631 1.00 87.75 224 ASP A O 1
ATOM 1711 N N . THR A 1 225 ? -2.240 2.483 -16.890 1.00 88.75 225 THR A N 1
ATOM 1712 C CA . THR A 1 225 ? -1.422 3.693 -16.739 1.00 88.75 225 THR A CA 1
ATOM 1713 C C . THR A 1 225 ? -1.146 4.054 -15.285 1.00 88.75 225 THR A C 1
ATOM 1715 O O . THR A 1 225 ? -0.334 4.939 -15.026 1.00 88.75 225 THR A O 1
ATOM 1718 N N . GLU A 1 226 ? -1.850 3.439 -14.332 1.00 89.88 226 GLU A N 1
ATOM 1719 C CA . GLU A 1 226 ? -1.667 3.767 -12.927 1.00 89.88 226 GLU A CA 1
ATOM 1720 C C . GLU A 1 226 ? -0.435 3.068 -12.353 1.00 89.88 226 GLU A C 1
ATOM 1722 O O . GLU A 1 226 ? -0.285 1.846 -12.480 1.00 89.88 226 GLU A O 1
ATOM 1727 N N . PRO A 1 227 ? 0.443 3.817 -11.670 1.00 89.62 227 PRO A N 1
ATOM 1728 C CA . PRO A 1 227 ? 1.596 3.224 -11.032 1.00 89.62 227 PRO A CA 1
ATOM 1729 C C . PRO A 1 227 ? 1.156 2.370 -9.839 1.00 89.62 227 PRO A C 1
ATOM 1731 O O . PRO A 1 227 ? 0.174 2.673 -9.147 1.00 89.62 227 PRO A O 1
ATOM 1734 N N . MET A 1 228 ? 1.907 1.290 -9.614 1.00 91.31 228 MET A N 1
ATOM 1735 C CA . MET A 1 228 ? 1.730 0.360 -8.491 1.00 91.31 228 MET A CA 1
ATOM 1736 C C . MET A 1 228 ? 0.331 -0.272 -8.407 1.00 91.31 228 MET A C 1
ATOM 1738 O O . MET A 1 228 ? -0.191 -0.584 -7.335 1.00 91.31 228 MET A O 1
ATOM 1742 N N . ARG A 1 229 ? -0.322 -0.441 -9.561 1.00 93.75 229 ARG A N 1
ATOM 1743 C CA . ARG A 1 229 ? -1.699 -0.939 -9.663 1.00 93.75 229 ARG A CA 1
ATOM 1744 C C . ARG A 1 229 ? -1.927 -2.322 -9.050 1.00 93.75 229 ARG A C 1
ATOM 1746 O O . ARG A 1 229 ? -3.064 -2.659 -8.727 1.00 93.75 229 ARG A O 1
ATOM 1753 N N . TYR A 1 230 ? -0.894 -3.154 -8.948 1.00 95.12 230 TYR A N 1
ATOM 1754 C CA . TYR A 1 230 ? -1.021 -4.503 -8.398 1.00 95.12 230 TYR A CA 1
ATOM 1755 C C . TYR A 1 230 ? -0.907 -4.477 -6.874 1.00 95.12 230 TYR A C 1
ATOM 1757 O O . TYR A 1 230 ? -1.730 -5.075 -6.185 1.00 95.12 230 TYR A O 1
ATOM 1765 N N . GLU A 1 231 ? 0.027 -3.690 -6.347 1.00 95.50 231 GLU A N 1
ATOM 1766 C CA . GLU A 1 231 ? 0.231 -3.490 -4.914 1.00 95.50 231 GLU A CA 1
ATOM 1767 C C . GLU A 1 231 ? -0.988 -2.810 -4.291 1.00 95.50 231 GLU A C 1
ATOM 1769 O O . GLU A 1 231 ? -1.521 -3.289 -3.289 1.00 95.50 231 GLU A O 1
ATOM 1774 N N . LYS A 1 232 ? -1.501 -1.754 -4.937 1.00 96.06 232 LYS A N 1
ATOM 1775 C CA . LYS A 1 232 ? -2.716 -1.053 -4.502 1.00 96.06 232 LYS A CA 1
ATOM 1776 C C . LYS A 1 232 ? -3.908 -1.998 -4.391 1.00 96.06 232 LYS A C 1
ATOM 1778 O O . LYS A 1 232 ? -4.562 -2.052 -3.354 1.00 96.06 232 LYS A O 1
ATOM 1783 N N . LYS A 1 233 ? -4.142 -2.819 -5.421 1.00 95.19 233 LYS A N 1
ATOM 1784 C CA . LYS A 1 233 ? -5.184 -3.854 -5.400 1.00 95.19 233 LYS A CA 1
ATOM 1785 C C . LYS A 1 233 ? -5.000 -4.826 -4.229 1.00 95.19 233 LYS A C 1
ATOM 1787 O O . LYS A 1 233 ? -5.991 -5.159 -3.578 1.00 95.19 233 LYS A O 1
ATOM 1792 N N . MET A 1 234 ? -3.782 -5.319 -3.986 1.00 95.81 234 MET A N 1
ATOM 1793 C CA . MET A 1 234 ? -3.533 -6.256 -2.882 1.00 95.81 234 MET A CA 1
ATOM 1794 C C . MET A 1 234 ? -3.871 -5.626 -1.531 1.00 95.81 234 MET A C 1
ATOM 1796 O O . MET A 1 234 ? -4.501 -6.274 -0.694 1.00 95.81 234 MET A O 1
ATOM 1800 N N . ILE A 1 235 ? -3.488 -4.363 -1.341 1.00 97.19 235 ILE A N 1
ATOM 1801 C CA . ILE A 1 235 ? -3.777 -3.596 -0.128 1.00 97.19 235 ILE A CA 1
ATOM 1802 C C . ILE A 1 235 ? -5.289 -3.393 0.037 1.00 97.19 235 ILE A C 1
ATOM 1804 O O . ILE A 1 235 ? -5.822 -3.647 1.120 1.00 97.19 235 ILE A O 1
ATOM 1808 N N . ASP A 1 236 ? -5.996 -3.012 -1.031 1.00 96.31 236 ASP A N 1
ATOM 1809 C CA . ASP A 1 236 ? -7.457 -2.860 -1.032 1.00 96.31 236 ASP A CA 1
ATOM 1810 C C . ASP A 1 236 ? -8.148 -4.160 -0.608 1.00 96.31 236 ASP A C 1
ATOM 1812 O O . ASP A 1 236 ? -9.024 -4.168 0.259 1.00 96.31 236 ASP A O 1
ATOM 1816 N N . ASP A 1 237 ? -7.760 -5.275 -1.232 1.00 95.44 237 ASP A N 1
ATOM 1817 C CA . ASP A 1 237 ? -8.363 -6.582 -0.989 1.00 95.44 237 ASP A CA 1
ATOM 1818 C C . ASP A 1 237 ? -8.016 -7.107 0.417 1.00 95.44 237 ASP A C 1
ATOM 1820 O O . ASP A 1 237 ? -8.813 -7.837 1.014 1.00 95.44 237 ASP A O 1
ATOM 1824 N N . TRP A 1 238 ? -6.851 -6.754 0.968 1.00 97.25 238 TRP A N 1
ATOM 1825 C CA . TRP A 1 238 ? -6.504 -7.028 2.364 1.00 97.25 238 TRP A CA 1
ATOM 1826 C C . TRP A 1 238 ? -7.386 -6.232 3.325 1.00 97.25 238 TRP A C 1
ATOM 1828 O O . TRP A 1 238 ? -8.041 -6.831 4.176 1.00 97.25 238 TRP A O 1
ATOM 1838 N N . MET A 1 239 ? -7.473 -4.909 3.165 1.00 97.56 239 MET A N 1
ATOM 1839 C CA . MET A 1 239 ? -8.274 -4.057 4.047 1.00 97.56 239 MET A CA 1
ATOM 1840 C C . MET A 1 239 ? -9.753 -4.460 4.012 1.00 97.56 239 MET A C 1
ATOM 1842 O O . MET A 1 239 ? -10.391 -4.561 5.062 1.00 97.56 239 MET A O 1
ATOM 1846 N N . ALA A 1 240 ? -10.276 -4.758 2.815 1.00 96.81 240 ALA A N 1
ATOM 1847 C CA . ALA A 1 240 ? -11.630 -5.265 2.621 1.00 96.81 240 ALA A CA 1
ATOM 1848 C C . ALA A 1 240 ? -11.901 -6.481 3.512 1.00 96.81 240 ALA A C 1
ATOM 1850 O O . ALA A 1 240 ? -12.849 -6.475 4.297 1.00 96.81 240 ALA A O 1
ATOM 1851 N N . ARG A 1 241 ? -11.053 -7.507 3.397 1.00 96.62 241 ARG A N 1
ATOM 1852 C CA . ARG A 1 241 ? -11.262 -8.806 4.038 1.00 96.62 241 ARG A CA 1
ATOM 1853 C C . ARG A 1 241 ? -10.954 -8.762 5.526 1.00 96.62 241 ARG A C 1
ATOM 1855 O O . ARG A 1 241 ? -11.768 -9.207 6.329 1.00 96.62 241 ARG A O 1
ATOM 1862 N N . GLU A 1 242 ? -9.805 -8.205 5.889 1.00 96.81 242 GLU A N 1
ATOM 1863 C CA . GLU A 1 242 ? -9.295 -8.271 7.254 1.00 96.81 242 GLU A CA 1
ATOM 1864 C C . GLU A 1 242 ? -9.896 -7.213 8.169 1.00 96.81 242 GLU A C 1
ATOM 1866 O O . GLU A 1 242 ? -10.173 -7.510 9.329 1.00 96.81 242 GLU A O 1
ATOM 1871 N N . LEU A 1 243 ? -10.094 -5.984 7.697 1.00 96.00 243 LEU A N 1
ATOM 1872 C CA . LEU A 1 243 ? -10.528 -4.893 8.575 1.00 96.00 243 LEU A CA 1
ATOM 1873 C C . LEU A 1 243 ? -12.024 -4.605 8.462 1.00 96.00 243 LEU A C 1
ATOM 1875 O O . LEU A 1 243 ? -12.632 -4.179 9.440 1.00 96.00 243 LEU A O 1
ATOM 1879 N N . LEU A 1 244 ? -12.622 -4.851 7.293 1.00 96.06 244 LEU A N 1
ATOM 1880 C CA . LEU A 1 244 ? -13.996 -4.431 6.999 1.00 96.06 244 LEU A CA 1
ATOM 1881 C C . LEU A 1 244 ? -14.985 -5.593 6.831 1.00 96.06 244 LEU A C 1
ATOM 1883 O O . LEU A 1 244 ? -16.186 -5.345 6.740 1.00 96.06 244 LEU A O 1
ATOM 1887 N N . GLY A 1 245 ? -14.516 -6.843 6.739 1.00 95.75 245 GLY A N 1
ATOM 1888 C CA . GLY A 1 245 ? -15.369 -8.007 6.459 1.00 95.75 245 GLY A CA 1
ATOM 1889 C C . GLY A 1 245 ? -16.075 -7.952 5.095 1.00 95.75 245 GLY A C 1
ATOM 1890 O O . GLY A 1 245 ? -17.097 -8.604 4.890 1.00 95.75 245 GLY A O 1
ATOM 1891 N N . LYS A 1 246 ? -15.554 -7.154 4.158 1.00 95.12 246 LYS A N 1
ATOM 1892 C CA . LYS A 1 246 ? -16.059 -6.988 2.791 1.00 95.12 246 LYS A CA 1
ATOM 1893 C C . LYS A 1 246 ? -15.333 -7.944 1.846 1.00 95.12 246 LYS A C 1
ATOM 1895 O O . LYS A 1 246 ? -14.148 -8.226 2.002 1.00 95.12 246 LYS A O 1
ATOM 1900 N N . THR A 1 247 ? -16.014 -8.379 0.788 1.00 92.00 247 THR A N 1
ATOM 1901 C CA . THR A 1 247 ? -15.378 -9.194 -0.260 1.00 92.00 247 THR A CA 1
ATOM 1902 C C . THR A 1 247 ? -14.351 -8.397 -1.068 1.00 92.00 247 THR A C 1
ATOM 1904 O O . THR A 1 247 ? -13.328 -8.946 -1.466 1.00 92.00 247 THR A O 1
ATOM 1907 N N . ARG A 1 248 ? -14.628 -7.115 -1.349 1.00 91.44 248 ARG A N 1
ATOM 1908 C CA . ARG A 1 248 ? -13.751 -6.227 -2.131 1.00 91.44 248 ARG A CA 1
ATOM 1909 C C . ARG A 1 248 ? -14.053 -4.752 -1.882 1.00 91.44 248 ARG A C 1
ATOM 1911 O O . ARG A 1 248 ? -15.199 -4.410 -1.595 1.00 91.44 248 ARG A O 1
ATOM 1918 N N . LEU A 1 249 ? -13.054 -3.896 -2.098 1.00 93.06 249 LEU A N 1
ATOM 1919 C CA . LEU A 1 249 ? -13.212 -2.441 -2.175 1.00 93.06 249 LEU A CA 1
ATOM 1920 C C . LEU A 1 249 ? -13.207 -1.946 -3.630 1.00 93.06 249 LEU A C 1
ATOM 1922 O O . LEU A 1 249 ? -12.788 -2.653 -4.559 1.00 93.06 249 LEU A O 1
ATOM 1926 N N . ALA A 1 250 ? -13.729 -0.734 -3.821 1.00 91.81 250 ALA A N 1
ATOM 1927 C CA . ALA A 1 250 ? -13.530 0.041 -5.040 1.00 91.81 250 ALA A CA 1
ATOM 1928 C C . ALA A 1 250 ? -12.154 0.738 -4.992 1.00 91.81 250 ALA A C 1
ATOM 1930 O O . ALA A 1 250 ? -11.722 1.095 -3.892 1.00 91.81 250 ALA A O 1
ATOM 1931 N N . PRO A 1 251 ? -11.491 0.979 -6.138 1.00 90.44 251 PRO A N 1
ATOM 1932 C CA . PRO A 1 251 ? -10.215 1.692 -6.175 1.00 90.44 251 PRO A CA 1
ATOM 1933 C C . PRO A 1 251 ? -10.284 3.046 -5.474 1.00 90.44 251 PRO A C 1
ATOM 1935 O O . PRO A 1 251 ? -11.285 3.763 -5.575 1.00 90.44 251 PRO A O 1
ATOM 1938 N N . VAL A 1 252 ? -9.223 3.404 -4.763 1.00 87.19 252 VAL A N 1
ATOM 1939 C CA . VAL A 1 252 ? -8.957 4.797 -4.382 1.00 87.19 252 VAL A CA 1
ATOM 1940 C C . VAL A 1 252 ? -8.174 5.439 -5.523 1.00 87.19 252 VAL A C 1
ATOM 1942 O O . VAL A 1 252 ? -7.218 4.830 -5.999 1.00 87.19 252 VAL A O 1
ATOM 1945 N N . ARG A 1 253 ? -8.633 6.600 -5.999 1.00 74.25 253 ARG A N 1
ATOM 1946 C CA . ARG A 1 253 ? -7.985 7.381 -7.060 1.00 74.25 253 ARG A CA 1
ATOM 1947 C C . ARG A 1 253 ? -7.159 8.502 -6.461 1.00 74.25 253 ARG A C 1
ATOM 1949 O O . ARG A 1 253 ? -7.619 9.033 -5.425 1.00 74.25 253 ARG A O 1
#

pLDDT: mean 70.11, std 24.67, range [31.14, 98.44]

Secondary structure (DSSP, 8-state):
----PPPP-----------PPPPP--------------------------------PPPP--------------------------------------------------SEEEEES-GGG-SBS-SSHHHHHHHHHHHHHHHHHHHHHH-TT-EEEEEEEEEE-SSEEE--SSS--EEEP-TTS--EEEEEEEEEETTEEEEEEEEEEE-TTTT-TTT--S-TTSTTHHHHHHHHHHIIIIIS--S-PPPP-

Sequence (253 aa):
MTCRPGVARPRKAASLNSRPSRPVCAQCAPDNFPRRLAASAIQGDGHHRAADEAMQRAPLQGAFFLGGAHNLCGLSDKEIDMMASTLFKRTLLLGLTSVSLGAIAAAAQAQAEVNFIKPENFSDIGWAGVDRDNAMKQLEEHFKALAARELPGKQLKIDVTDVDLAGEVEPRVRTDRLRILRSVTIPRMSFSYTLSENGQVLKSGKADLKDMDYQNSGGNRYFDTEPMRYEKKMIDDWMARELLGKTRLAPVR

Radius of gyration: 37.13 Å; chains: 1; bounding box: 64×123×104 Å

Foldseek 3Di:
DDDDDDDDDDDDDDDDDDDDDDDDDDDDDDDDDDDDDDDDDDDDDDDDDDDDDDDDDDDDDDDDDDDDDDDDDDDDDDDDDDDDDDDDDDDDDDDDDDDDDPPPPVPVQLLEDEAEDPLVPAPDQDDDPVSNVVSSVVVRVLVSLVSVPPPPQKHKYKYWDYWQAAADFDDDPDDDRDGDHDLPSWTWTKIWMWMGGPPHTPDTDIDIFTDSPQPPPVQFQDDPPDPRSSVSQRVQCCCQVPVPVHNGDHGDD